Protein AF-A0A538NA05-F1 (afdb_monomer)

Nearest PDB structures (foldseek):
  8qkd-assembly1_A  TM=4.155E-01  e=8.525E+00  synthetic construct
  5i6j-assembly1_A-2  TM=2.179E-01  e=3.063E+00  Homo sapiens

Mean predicted aligned error: 10.94 Å

Solvent-accessible surface area (backbone atoms only — not comparable to full-atom values): 16088 Å² total; per-residue (Å²): 146,85,81,82,75,79,87,74,76,78,76,68,82,72,80,63,73,92,73,40,68,65,58,52,50,52,52,49,52,47,52,49,54,36,49,56,28,58,69,45,76,72,51,63,66,53,38,44,47,52,24,33,55,51,27,32,55,25,17,50,50,23,18,56,34,19,55,50,38,42,70,70,49,63,91,88,46,71,44,40,59,46,29,48,37,47,18,50,22,26,44,35,37,23,50,21,32,51,51,51,48,61,71,57,66,69,72,90,74,61,70,68,53,76,78,48,40,72,67,27,49,50,27,42,50,52,20,52,50,43,45,50,52,48,56,75,68,46,86,63,79,63,90,44,71,65,60,49,50,52,52,50,49,54,48,47,52,51,54,46,54,46,58,69,75,54,73,66,91,80,57,51,60,19,49,50,24,45,48,53,36,53,48,54,50,55,44,64,76,64,33,61,57,39,78,58,46,70,70,22,46,59,34,36,45,41,23,28,53,31,38,30,51,44,54,62,55,23,68,56,32,47,75,73,69,38,34,27,55,44,30,24,41,52,31,48,15,38,40,21,41,21,50,14,32,51,51,35,37,50,46,45,71,76,36,71,59,73,47,62,53,74,80,68,78,80,74,76,72,73,77,73,71,73,89,74,76,77,79,72,88,76,84,81,80,83,90,75,90,77,136

Sequence (291 aa):
MLESVTCRARVGARYRLPADPVLLAHAGVVVLAVGVLLHGVGTPLTLGRLSWSASVIFDTTAMLTARRIVRLLPAGDPARRFWRAYGFAALAVGIGYLVQLIVTAHGPVPPALMLGGPVTAALLGVAALTVVIVMCTYPLQISSRRGRACFWLDMATVMVGAALGAELLVVLTGPVMMLVAVFAVAKLLIAGQPPFTVAAGLLGAGAPATGGLIAGPGPGLLAQGHANWFFAISAFGDACLMLAAVVQRRQVGADPGTLRRTPAPAVQHAALPCAGRELHPADRRAVRPRP

pLDDT: mean 77.74, std 18.39, range [36.22, 98.38]

Structure (mmCIF, N/CA/C/O backbone):
data_AF-A0A538NA05-F1
#
_entry.id   AF-A0A538NA05-F1
#
loop_
_atom_site.group_PDB
_atom_site.id
_atom_site.type_symbol
_atom_site.label_atom_id
_atom_site.label_alt_id
_atom_site.label_comp_id
_atom_site.label_asym_id
_atom_site.label_entity_id
_atom_site.label_seq_id
_atom_site.pdbx_PDB_ins_code
_atom_site.Cartn_x
_atom_site.Cartn_y
_atom_site.Cartn_z
_atom_site.occupancy
_atom_site.B_iso_or_equiv
_atom_site.auth_seq_id
_atom_site.auth_comp_id
_atom_site.auth_asym_id
_atom_site.auth_atom_id
_atom_site.pdbx_PDB_model_num
ATOM 1 N N . MET A 1 1 ? -41.250 -11.218 37.094 1.00 43.78 1 MET A N 1
ATOM 2 C CA . MET A 1 1 ? -39.947 -11.918 36.992 1.00 43.78 1 MET A CA 1
ATOM 3 C C . MET A 1 1 ? -39.846 -12.649 35.642 1.00 43.78 1 MET A C 1
ATOM 5 O O . MET A 1 1 ? -39.649 -13.853 35.626 1.00 43.78 1 MET A O 1
ATOM 9 N N . LEU A 1 2 ? -40.035 -11.948 34.508 1.00 40.94 2 LEU A N 1
ATOM 10 C CA . LEU A 1 2 ? -40.181 -12.573 33.174 1.00 40.94 2 LEU A CA 1
ATOM 11 C C . LEU A 1 2 ? -39.761 -11.649 31.999 1.00 40.94 2 LEU A C 1
ATOM 13 O O . LEU A 1 2 ? -40.300 -11.753 30.907 1.00 40.94 2 LEU A O 1
ATOM 17 N N . GLU A 1 3 ? -38.781 -10.755 32.192 1.00 40.69 3 GLU A N 1
ATOM 18 C CA . GLU A 1 3 ? -38.309 -9.827 31.133 1.00 40.69 3 GLU A CA 1
ATOM 19 C C . GLU A 1 3 ? -36.860 -10.063 30.656 1.00 40.69 3 GLU A C 1
ATOM 21 O O . GLU A 1 3 ? -36.322 -9.283 29.876 1.00 40.69 3 GLU A O 1
ATOM 26 N N . SER A 1 4 ? -36.187 -11.144 31.067 1.00 48.56 4 SER A N 1
ATOM 27 C CA . SER A 1 4 ? -34.744 -11.307 30.800 1.00 48.56 4 SER A CA 1
ATOM 28 C C . SER A 1 4 ? -34.368 -12.149 29.570 1.00 48.56 4 SER A C 1
ATOM 30 O O . SER A 1 4 ? -33.179 -12.377 29.340 1.00 48.56 4 SER A O 1
ATOM 32 N N . VAL A 1 5 ? -35.321 -12.607 28.748 1.00 46.16 5 VAL A N 1
ATOM 33 C CA . VAL A 1 5 ? -35.031 -13.623 27.706 1.00 46.16 5 VAL A CA 1
ATOM 34 C C . VAL A 1 5 ? -34.914 -13.059 26.278 1.00 46.16 5 VAL A C 1
ATOM 36 O O . VAL A 1 5 ? -34.342 -13.708 25.406 1.00 46.16 5 VAL A O 1
ATOM 39 N N . THR A 1 6 ? -35.318 -11.816 26.007 1.00 46.41 6 THR A N 1
ATOM 40 C CA . THR A 1 6 ? -35.242 -11.238 24.645 1.00 46.41 6 THR A CA 1
ATOM 41 C C . THR A 1 6 ? -33.879 -10.629 24.278 1.00 46.41 6 THR A C 1
ATOM 43 O O . THR A 1 6 ? -33.632 -10.328 23.111 1.00 46.41 6 THR A O 1
ATOM 46 N N . CYS A 1 7 ? -32.925 -10.532 25.211 1.00 43.41 7 CYS A N 1
ATOM 47 C CA . CYS A 1 7 ? -31.601 -9.932 24.969 1.00 43.41 7 CYS A CA 1
ATOM 48 C C . CYS A 1 7 ? -30.528 -10.933 24.478 1.00 43.41 7 CYS A C 1
ATOM 50 O O . CYS A 1 7 ? -29.334 -10.750 24.708 1.00 43.41 7 CYS A O 1
ATOM 52 N N . ARG A 1 8 ? -30.924 -12.033 23.820 1.00 41.53 8 ARG A N 1
ATOM 53 C CA . ARG A 1 8 ? -29.972 -13.039 23.298 1.00 41.53 8 ARG A CA 1
ATOM 54 C C . ARG A 1 8 ? -30.204 -13.432 21.834 1.00 41.53 8 ARG A C 1
ATOM 56 O O . ARG A 1 8 ? -29.705 -14.457 21.388 1.00 41.53 8 ARG A O 1
ATOM 63 N N . ALA A 1 9 ? -30.909 -12.591 21.073 1.00 36.22 9 ALA A N 1
ATOM 64 C CA . ALA A 1 9 ? -31.202 -12.811 19.652 1.00 36.22 9 ALA A CA 1
ATOM 65 C C . ALA A 1 9 ? -30.603 -11.746 18.707 1.00 36.22 9 ALA A C 1
ATOM 67 O O . ALA A 1 9 ? -31.072 -11.575 17.589 1.00 36.22 9 ALA A O 1
ATOM 68 N N . ARG A 1 10 ? -29.524 -11.052 19.099 1.00 43.69 10 ARG A N 1
ATOM 69 C CA . ARG A 1 10 ? -28.594 -10.455 18.119 1.00 43.69 10 ARG A CA 1
ATOM 70 C C . ARG A 1 10 ? -27.428 -11.409 17.911 1.00 43.69 10 ARG A C 1
ATOM 72 O O . ARG A 1 10 ? -26.290 -11.123 18.272 1.00 43.69 10 ARG A O 1
ATOM 79 N N . VAL A 1 11 ? -27.731 -12.570 17.335 1.00 43.84 11 VAL A N 1
ATOM 80 C CA . VAL A 1 11 ? -26.719 -13.369 16.643 1.00 43.84 11 VAL A CA 1
ATOM 81 C C . VAL A 1 11 ? -26.292 -12.510 15.463 1.00 43.84 11 VAL A C 1
ATOM 83 O O . VAL A 1 11 ? -26.972 -12.444 14.442 1.00 43.84 11 VAL A O 1
ATOM 86 N N . GLY A 1 12 ? -25.230 -11.735 15.689 1.00 44.06 12 GLY A N 1
ATOM 87 C CA . GLY A 1 12 ? -24.682 -10.805 14.723 1.00 44.06 12 GLY A CA 1
ATOM 88 C C . GLY A 1 12 ? -24.483 -11.533 13.409 1.00 44.06 12 GLY A C 1
ATOM 89 O O . GLY A 1 12 ? -23.778 -12.545 13.360 1.00 44.06 12 GLY A O 1
ATOM 90 N N . ALA A 1 13 ? -25.131 -11.031 12.361 1.00 43.75 13 ALA A N 1
ATOM 91 C CA . ALA A 1 13 ? -24.826 -11.407 10.999 1.00 43.75 13 ALA A CA 1
ATOM 92 C C . ALA A 1 13 ? -23.331 -11.139 10.801 1.00 43.75 13 ALA A C 1
ATOM 94 O O . ALA A 1 13 ? -22.905 -10.006 10.584 1.00 43.75 13 ALA A O 1
ATOM 95 N N . ARG A 1 1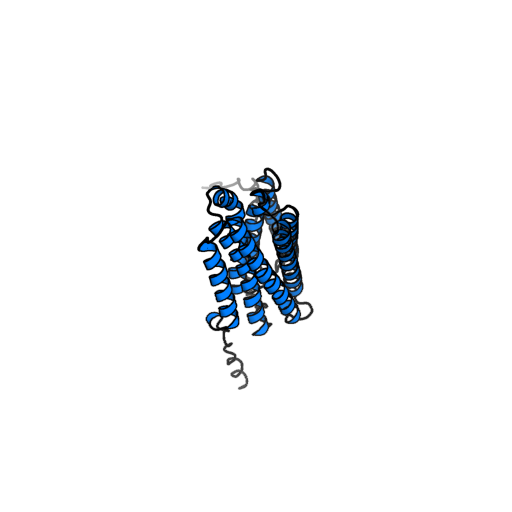4 ? -22.511 -12.179 10.991 1.00 56.19 14 ARG A N 1
ATOM 96 C CA . ARG A 1 14 ? -21.074 -12.128 10.753 1.00 56.19 14 ARG A CA 1
ATOM 97 C C . ARG A 1 14 ? -20.931 -11.789 9.282 1.00 56.19 14 ARG A C 1
ATOM 99 O O . ARG A 1 14 ? -21.194 -12.637 8.432 1.00 56.19 14 ARG A O 1
ATOM 106 N N . TYR A 1 15 ? -20.587 -10.540 8.995 1.00 57.59 15 TYR A N 1
ATOM 107 C CA . TYR A 1 15 ? -20.314 -10.079 7.646 1.00 57.59 15 TYR A CA 1
ATOM 108 C C . TYR A 1 15 ? -19.318 -11.050 6.996 1.00 57.59 15 TYR A C 1
ATOM 110 O O . TYR A 1 15 ? -18.183 -11.206 7.457 1.00 57.59 15 TYR A O 1
ATOM 118 N N . ARG A 1 16 ? -19.778 -11.777 5.972 1.00 64.50 16 ARG A N 1
ATOM 119 C CA . ARG A 1 16 ? -18.963 -12.752 5.249 1.00 64.50 16 ARG A CA 1
ATOM 120 C C . ARG A 1 16 ? -18.148 -11.999 4.204 1.00 64.50 16 ARG A C 1
ATOM 122 O O . ARG A 1 16 ? -18.598 -11.817 3.080 1.00 64.50 16 ARG A O 1
ATOM 129 N N . LEU A 1 17 ? -16.936 -11.596 4.590 1.00 65.56 17 LEU A N 1
ATOM 130 C CA . LEU A 1 17 ? -15.929 -10.991 3.704 1.00 65.56 17 LEU A CA 1
ATOM 131 C C . LEU A 1 17 ? -15.810 -11.653 2.310 1.00 65.56 17 LEU A C 1
ATOM 133 O O . LEU A 1 17 ? -15.711 -10.907 1.341 1.00 65.56 17 LEU A O 1
ATOM 137 N N . PRO A 1 18 ? -15.866 -12.996 2.156 1.00 64.31 18 PRO A N 1
ATOM 138 C CA . PRO A 1 18 ? -15.641 -13.641 0.857 1.00 64.31 18 PRO A CA 1
ATOM 139 C C . PRO A 1 18 ? -16.718 -13.379 -0.208 1.00 64.31 18 PRO A C 1
ATOM 141 O O . PRO A 1 18 ? -16.483 -13.672 -1.373 1.00 64.31 18 PRO A O 1
ATOM 144 N N . ALA A 1 19 ? -17.892 -12.861 0.170 1.00 75.75 19 ALA A N 1
ATOM 145 C CA . ALA A 1 19 ? -19.027 -12.685 -0.740 1.00 75.75 19 ALA A CA 1
ATOM 146 C C . ALA A 1 19 ? -19.285 -11.219 -1.142 1.00 75.75 19 ALA A C 1
ATOM 148 O O . ALA A 1 19 ? -20.286 -10.942 -1.799 1.00 75.75 19 ALA A O 1
ATOM 149 N N . ASP A 1 20 ? -18.430 -10.263 -0.749 1.00 85.81 20 ASP A N 1
ATOM 150 C CA . ASP A 1 20 ? -18.613 -8.862 -1.152 1.00 85.81 20 ASP A CA 1
ATOM 151 C C . ASP A 1 20 ? -18.135 -8.655 -2.605 1.00 85.81 20 ASP A C 1
ATOM 153 O O . ASP A 1 20 ? -16.932 -8.756 -2.870 1.00 85.81 20 ASP A O 1
ATOM 157 N N . PRO A 1 21 ? -19.035 -8.318 -3.551 1.00 88.00 21 PRO A N 1
ATOM 158 C CA . PRO A 1 21 ? -18.687 -8.193 -4.966 1.00 88.00 21 PRO A CA 1
ATOM 159 C C . PRO A 1 21 ? -17.671 -7.079 -5.230 1.00 88.00 21 PRO A C 1
ATOM 161 O O . PRO A 1 21 ? -16.890 -7.164 -6.173 1.00 88.00 21 PRO A O 1
ATOM 164 N N . VAL A 1 22 ? -17.626 -6.041 -4.391 1.00 89.31 22 VAL A N 1
ATOM 165 C CA . VAL A 1 22 ? -16.644 -4.964 -4.539 1.00 89.31 22 VAL A CA 1
ATOM 166 C C . VAL A 1 22 ? -15.274 -5.418 -4.067 1.00 89.31 22 VAL A C 1
ATOM 168 O O . VAL A 1 22 ? -14.285 -5.067 -4.704 1.00 89.31 22 VAL A O 1
ATOM 171 N N . LEU A 1 23 ? -15.191 -6.197 -2.985 1.00 90.25 23 LEU A N 1
ATOM 172 C CA . LEU A 1 23 ? -13.911 -6.761 -2.556 1.00 90.25 23 LEU A CA 1
ATOM 173 C C . LEU A 1 23 ? -13.372 -7.736 -3.608 1.00 90.25 23 LEU A C 1
ATOM 175 O O . LEU A 1 23 ? -12.195 -7.656 -3.946 1.00 90.25 23 LEU A O 1
ATOM 179 N N . LEU A 1 24 ? -14.241 -8.583 -4.171 1.00 92.44 24 LEU A N 1
ATOM 180 C CA . LEU A 1 24 ? -13.890 -9.479 -5.275 1.00 92.44 24 LEU A CA 1
ATOM 181 C C . LEU A 1 24 ? -13.432 -8.707 -6.516 1.00 92.44 24 LEU A C 1
ATOM 183 O O . LEU A 1 24 ? -12.434 -9.084 -7.118 1.00 92.44 24 LEU A O 1
ATOM 187 N N . ALA A 1 25 ? -14.092 -7.597 -6.862 1.00 94.19 25 ALA A N 1
ATOM 188 C CA . ALA A 1 25 ? -13.664 -6.747 -7.971 1.00 94.19 25 ALA A CA 1
ATOM 189 C C . ALA A 1 25 ? -12.264 -6.153 -7.737 1.00 94.19 25 ALA A C 1
ATOM 191 O O . ALA A 1 25 ? -11.419 -6.219 -8.625 1.00 94.19 25 ALA A O 1
ATOM 192 N N . HIS A 1 26 ? -11.979 -5.628 -6.538 1.00 94.12 26 HIS A N 1
ATOM 193 C CA . HIS A 1 26 ? -10.643 -5.107 -6.221 1.00 94.12 26 HIS A CA 1
ATOM 194 C C . HIS A 1 26 ? -9.597 -6.224 -6.217 1.00 94.12 26 HIS A C 1
ATOM 196 O O . HIS A 1 26 ? -8.530 -6.050 -6.792 1.00 94.12 26 HIS A O 1
ATOM 202 N N . ALA A 1 27 ? -9.905 -7.381 -5.625 1.00 94.06 27 ALA A N 1
ATOM 203 C CA . ALA A 1 27 ? -9.021 -8.543 -5.653 1.00 94.06 27 ALA A CA 1
ATOM 204 C C . ALA A 1 27 ? -8.743 -9.005 -7.093 1.00 94.06 27 ALA A C 1
ATOM 206 O O . ALA A 1 27 ? -7.596 -9.269 -7.431 1.00 94.06 27 ALA A O 1
ATOM 207 N N . GLY A 1 28 ? -9.760 -9.024 -7.959 1.00 95.50 28 GLY A N 1
ATOM 208 C CA . GLY A 1 28 ? -9.619 -9.337 -9.380 1.00 95.50 28 GLY A CA 1
ATOM 209 C C . GLY A 1 28 ? -8.713 -8.349 -10.117 1.00 95.50 28 GLY A C 1
ATOM 210 O O . GLY A 1 28 ? -7.826 -8.775 -10.849 1.00 95.50 28 GLY A O 1
ATOM 211 N N . VAL A 1 29 ? -8.866 -7.042 -9.872 1.00 95.75 29 VAL A N 1
ATOM 212 C CA . VAL A 1 29 ? -7.972 -6.008 -10.429 1.00 95.75 29 VAL A CA 1
ATOM 213 C C . VAL A 1 29 ? -6.533 -6.201 -9.948 1.00 95.75 29 VAL A C 1
ATOM 215 O O . VAL A 1 29 ? -5.607 -6.077 -10.743 1.00 95.75 29 VAL A O 1
ATOM 218 N N . VAL A 1 30 ? -6.332 -6.540 -8.672 1.00 96.12 30 VAL A N 1
ATOM 219 C CA . VAL A 1 30 ? -4.998 -6.804 -8.114 1.00 96.12 30 VAL A CA 1
ATOM 220 C C . VAL A 1 30 ? -4.372 -8.040 -8.756 1.00 96.12 30 VAL A C 1
ATOM 222 O O . VAL A 1 30 ? -3.233 -7.970 -9.208 1.00 96.12 30 VAL A O 1
ATOM 225 N N . VAL A 1 31 ? -5.115 -9.147 -8.851 1.00 96.88 31 VAL A N 1
ATOM 226 C CA . VAL A 1 31 ? -4.652 -10.379 -9.509 1.00 96.88 31 VAL A CA 1
ATOM 227 C C . VAL A 1 31 ? -4.299 -10.112 -10.969 1.00 96.88 31 VAL A C 1
ATOM 229 O O . VAL A 1 31 ? -3.254 -10.563 -11.428 1.00 96.88 31 VAL A O 1
ATOM 232 N N . LEU A 1 32 ? -5.122 -9.341 -11.683 1.00 96.50 32 LEU A N 1
ATOM 233 C CA . LEU A 1 32 ? -4.852 -8.967 -13.066 1.00 96.50 32 LEU A CA 1
ATOM 234 C C . LEU A 1 32 ? -3.583 -8.113 -13.182 1.00 96.50 32 LEU A C 1
ATOM 236 O O . LEU A 1 32 ? -2.707 -8.440 -13.977 1.00 96.50 32 LEU A O 1
ATOM 240 N N . ALA A 1 33 ? -3.455 -7.052 -12.381 1.00 95.44 33 ALA A N 1
ATOM 241 C CA . ALA A 1 33 ? -2.298 -6.160 -12.417 1.00 95.44 33 ALA A CA 1
ATOM 242 C C . ALA A 1 33 ? -0.993 -6.904 -12.088 1.00 95.44 33 ALA A C 1
ATOM 244 O O . ALA A 1 33 ? -0.015 -6.799 -12.826 1.00 95.44 33 ALA A O 1
ATOM 245 N N . VAL A 1 34 ? -0.994 -7.708 -11.020 1.00 96.06 34 VAL A N 1
ATOM 246 C CA . VAL A 1 34 ? 0.161 -8.525 -10.623 1.00 96.06 34 VAL A CA 1
ATOM 247 C C . VAL A 1 34 ? 0.459 -9.595 -11.673 1.00 96.06 34 VAL A C 1
ATOM 249 O O . VAL A 1 34 ? 1.617 -9.784 -12.025 1.00 96.06 34 VAL A O 1
ATOM 252 N N . GLY A 1 35 ? -0.561 -10.258 -12.223 1.00 95.38 35 GLY A N 1
ATOM 253 C CA . GLY A 1 35 ? -0.397 -11.269 -13.269 1.00 95.38 35 GLY A CA 1
ATOM 254 C C . GLY A 1 35 ? 0.228 -10.704 -14.546 1.00 95.38 35 GLY A C 1
ATOM 255 O O . GLY A 1 35 ? 1.166 -11.294 -15.078 1.00 95.38 35 GLY A O 1
ATOM 256 N N . VAL A 1 36 ? -0.229 -9.530 -14.995 1.00 95.75 36 VAL A N 1
ATOM 257 C CA . VAL A 1 36 ? 0.356 -8.813 -16.143 1.00 95.75 36 VAL A CA 1
ATOM 258 C C . VAL A 1 36 ? 1.821 -8.463 -15.882 1.00 95.75 36 VAL A C 1
ATOM 260 O O . VAL A 1 36 ? 2.663 -8.680 -16.753 1.00 95.75 36 VAL A O 1
ATOM 263 N N . LEU A 1 37 ? 2.147 -7.967 -14.683 1.00 95.94 37 LEU A N 1
ATOM 264 C CA . LEU A 1 37 ? 3.527 -7.642 -14.315 1.00 95.94 37 LEU A CA 1
ATOM 265 C C . LEU A 1 37 ? 4.411 -8.890 -14.266 1.00 95.94 37 LEU A C 1
ATOM 267 O O . LEU A 1 37 ? 5.491 -8.877 -14.849 1.00 95.94 37 LEU A O 1
ATOM 271 N N . LEU A 1 38 ? 3.950 -9.975 -13.636 1.00 95.94 38 LEU A N 1
ATOM 272 C CA . LEU A 1 38 ? 4.695 -11.233 -13.523 1.00 95.94 38 LEU A CA 1
ATOM 273 C C . LEU A 1 38 ? 4.936 -11.901 -14.876 1.00 95.94 38 LEU A C 1
ATOM 275 O O . LEU A 1 38 ? 6.009 -12.473 -15.072 1.00 95.94 38 LEU A O 1
ATOM 279 N N . HIS A 1 39 ? 3.987 -11.785 -15.811 1.00 95.25 39 HIS A N 1
ATOM 280 C CA . HIS A 1 39 ? 4.153 -12.280 -17.177 1.00 95.25 39 HIS A CA 1
ATOM 281 C C . HIS A 1 39 ? 5.349 -11.626 -17.890 1.00 95.25 39 HIS A C 1
ATOM 283 O O . HIS A 1 39 ? 5.954 -12.246 -18.759 1.00 95.25 39 HIS A O 1
ATOM 289 N N . GLY A 1 40 ? 5.735 -10.410 -17.483 1.00 89.19 40 GLY A N 1
ATOM 290 C CA . GLY A 1 40 ? 7.013 -9.810 -17.865 1.00 89.19 40 GLY A CA 1
ATOM 291 C C . GLY A 1 40 ? 7.085 -9.336 -19.315 1.00 89.19 40 GLY A C 1
ATOM 292 O O . GLY A 1 40 ? 8.176 -9.214 -19.862 1.00 89.19 40 GLY A O 1
ATOM 293 N N . VAL A 1 41 ? 5.943 -9.067 -19.953 1.00 88.31 41 VAL A N 1
ATOM 294 C CA . VAL A 1 41 ? 5.917 -8.597 -21.344 1.00 88.31 41 VAL A CA 1
ATOM 295 C C . VAL A 1 41 ? 6.373 -7.142 -21.419 1.00 88.31 41 VAL A C 1
ATOM 297 O O . VAL A 1 41 ? 5.749 -6.245 -20.851 1.00 88.31 41 VAL A O 1
ATOM 300 N N . GLY A 1 42 ? 7.443 -6.907 -22.179 1.00 89.81 42 GLY A N 1
ATOM 301 C CA . GLY A 1 42 ? 7.981 -5.580 -22.467 1.00 89.81 42 GLY A CA 1
ATOM 302 C C . GLY A 1 42 ? 9.335 -5.315 -21.814 1.00 89.81 42 GLY A C 1
ATOM 303 O O . GLY A 1 42 ? 10.004 -6.209 -21.305 1.00 89.81 42 GLY A O 1
ATOM 304 N N . THR A 1 43 ? 9.766 -4.055 -21.866 1.00 93.06 43 THR A N 1
ATOM 305 C CA . THR A 1 43 ? 11.034 -3.637 -21.252 1.00 93.06 43 THR A CA 1
ATOM 306 C C . THR A 1 43 ? 10.874 -3.457 -19.737 1.00 93.06 43 THR A C 1
ATOM 308 O O . THR A 1 43 ? 9.764 -3.176 -19.273 1.00 93.06 43 THR A O 1
ATOM 311 N N . PRO A 1 44 ? 11.964 -3.502 -18.948 1.00 92.88 44 PRO A N 1
ATOM 312 C CA . PRO A 1 44 ? 11.928 -3.141 -17.531 1.00 92.88 44 PRO A CA 1
ATOM 313 C C . PRO A 1 44 ? 11.249 -1.787 -17.266 1.00 92.88 44 PRO A C 1
ATOM 315 O O . PRO A 1 44 ? 10.498 -1.643 -16.305 1.00 92.88 44 PRO A O 1
ATOM 318 N N . LEU A 1 45 ? 11.461 -0.799 -18.142 1.00 93.75 45 LEU A N 1
ATOM 319 C CA . LEU A 1 45 ? 10.824 0.513 -18.031 1.00 93.75 45 LEU A CA 1
ATOM 320 C C . LEU A 1 45 ? 9.309 0.446 -18.273 1.00 93.75 45 LEU A C 1
ATOM 322 O O . LEU A 1 45 ? 8.544 1.110 -17.577 1.00 93.75 45 LEU A O 1
ATOM 326 N N . THR A 1 46 ? 8.866 -0.373 -19.231 1.00 94.62 46 THR A N 1
ATOM 327 C CA . THR A 1 46 ? 7.441 -0.642 -19.471 1.00 94.62 46 THR A CA 1
ATOM 328 C C . THR A 1 46 ? 6.785 -1.238 -18.226 1.00 94.62 46 THR A C 1
ATOM 330 O O . THR A 1 46 ? 5.742 -0.750 -17.798 1.00 94.62 46 THR A O 1
ATOM 333 N N . LEU A 1 47 ? 7.423 -2.238 -17.609 1.00 95.19 47 LEU A N 1
ATOM 334 C CA . LEU A 1 47 ? 6.940 -2.871 -16.378 1.00 95.19 47 LEU 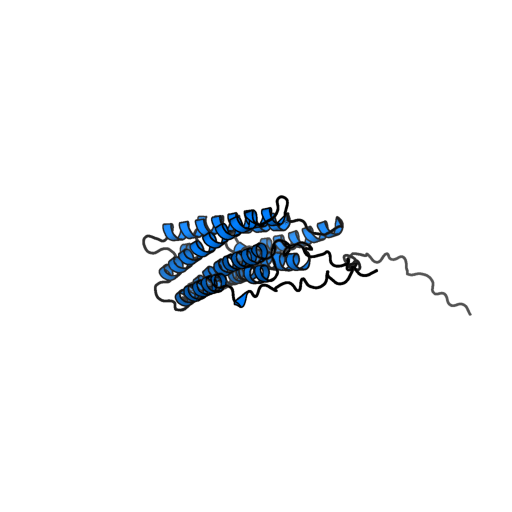A CA 1
ATOM 335 C C . LEU A 1 47 ? 6.886 -1.874 -15.213 1.00 95.19 47 LEU A C 1
ATOM 337 O O . LEU A 1 47 ? 5.889 -1.831 -14.495 1.00 95.19 47 LEU A O 1
ATOM 341 N N . GLY A 1 48 ? 7.901 -1.015 -15.082 1.00 94.88 48 GLY A N 1
ATOM 342 C CA . GLY A 1 48 ? 7.908 0.066 -14.097 1.00 94.88 48 GLY A CA 1
ATOM 343 C C . GLY A 1 48 ? 6.731 1.021 -14.267 1.00 94.88 48 GLY A C 1
ATOM 344 O O . GLY A 1 48 ? 5.981 1.251 -13.322 1.00 94.88 48 GLY A O 1
ATOM 345 N N . ARG A 1 49 ? 6.485 1.502 -15.491 1.00 95.56 49 ARG A N 1
ATOM 346 C CA . ARG A 1 49 ? 5.346 2.385 -15.789 1.00 95.56 49 ARG A CA 1
ATOM 347 C C . ARG A 1 49 ? 3.997 1.714 -15.518 1.00 95.56 49 ARG A C 1
ATOM 349 O O . ARG A 1 49 ? 3.103 2.363 -14.976 1.00 95.56 49 ARG A O 1
ATOM 356 N N . LEU A 1 50 ? 3.839 0.433 -15.856 1.00 96.25 50 LEU A N 1
ATOM 357 C CA . LEU A 1 50 ? 2.620 -0.322 -15.542 1.00 96.25 50 LEU A CA 1
ATOM 358 C C . LEU A 1 50 ? 2.413 -0.443 -14.028 1.00 96.25 50 LEU A C 1
ATOM 360 O O . LEU A 1 50 ? 1.317 -0.171 -13.540 1.00 96.25 50 LEU A O 1
ATOM 364 N N . SER A 1 51 ? 3.471 -0.777 -13.285 1.00 96.88 51 SER A N 1
ATOM 365 C CA . SER A 1 51 ? 3.433 -0.870 -11.825 1.00 96.88 51 SER A CA 1
ATOM 366 C C . SER A 1 51 ? 3.076 0.460 -11.184 1.00 96.88 51 SER A C 1
ATOM 368 O O . SER A 1 51 ? 2.132 0.508 -10.407 1.00 96.88 51 SER A O 1
ATOM 370 N N . TRP A 1 52 ? 3.767 1.548 -11.529 1.00 97.19 52 TRP A N 1
ATOM 371 C CA . TRP A 1 52 ? 3.474 2.865 -10.960 1.00 97.19 52 TRP A CA 1
ATOM 372 C C . TRP A 1 52 ? 2.064 3.337 -11.314 1.00 97.19 52 TRP A C 1
ATOM 374 O O . TRP A 1 52 ? 1.391 3.913 -10.468 1.00 97.19 52 TRP A O 1
ATOM 384 N N . SER A 1 53 ? 1.572 3.043 -12.521 1.00 97.75 53 SER A N 1
ATOM 385 C CA . SER A 1 53 ? 0.188 3.359 -12.899 1.00 97.75 53 SER A CA 1
ATOM 386 C C . SER A 1 53 ? -0.824 2.600 -12.036 1.00 97.75 53 SER A C 1
ATOM 388 O O . SER A 1 53 ? -1.788 3.194 -11.553 1.00 97.75 53 SER A O 1
ATOM 390 N N . ALA A 1 54 ? -0.592 1.305 -11.799 1.00 97.69 54 ALA A N 1
ATOM 391 C CA . ALA A 1 54 ? -1.423 0.504 -10.906 1.00 97.69 54 ALA A CA 1
ATOM 392 C C . ALA A 1 54 ? -1.371 1.039 -9.465 1.00 97.69 54 ALA A C 1
ATOM 394 O O . ALA A 1 54 ? -2.420 1.260 -8.858 1.00 97.69 54 ALA A O 1
ATOM 395 N N . SER A 1 55 ? -0.176 1.339 -8.953 1.00 97.56 55 SER A N 1
ATOM 396 C CA . SER A 1 55 ? 0.021 1.905 -7.618 1.00 97.56 55 SER A CA 1
ATOM 397 C C . SER A 1 55 ? -0.696 3.244 -7.437 1.00 97.56 55 SER A C 1
ATOM 399 O O . SER A 1 55 ? -1.428 3.403 -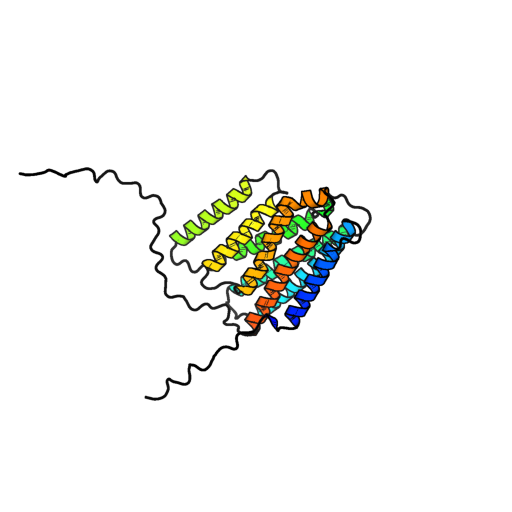6.468 1.00 97.56 55 SER A O 1
ATOM 401 N N . VAL A 1 56 ? -0.630 4.165 -8.409 1.00 98.31 56 VAL A N 1
ATOM 402 C CA . VAL A 1 56 ? -1.389 5.434 -8.370 1.00 98.31 56 VAL A CA 1
ATOM 403 C C . VAL A 1 56 ? -2.891 5.187 -8.196 1.00 98.31 56 VAL A C 1
ATOM 405 O O . VAL A 1 56 ? -3.553 5.885 -7.420 1.00 98.31 56 VAL A O 1
ATOM 408 N N . ILE A 1 57 ? -3.446 4.190 -8.892 1.00 98.00 57 ILE A N 1
ATOM 409 C CA . ILE A 1 57 ? -4.861 3.816 -8.764 1.00 98.00 57 ILE A CA 1
ATOM 410 C C . ILE A 1 57 ? -5.139 3.244 -7.367 1.00 98.00 57 ILE A C 1
ATOM 412 O O . ILE A 1 57 ? -6.134 3.625 -6.734 1.00 98.00 57 ILE A O 1
ATOM 416 N N . PHE A 1 58 ? -4.270 2.364 -6.865 1.00 98.31 58 PHE A N 1
ATOM 417 C CA . PHE A 1 58 ? -4.397 1.756 -5.540 1.00 98.31 58 PHE A CA 1
ATOM 418 C C . PHE A 1 58 ? -4.322 2.800 -4.423 1.00 98.31 58 PHE A C 1
ATOM 420 O O . PHE A 1 58 ? -5.221 2.855 -3.583 1.00 98.31 58 PHE A O 1
ATOM 427 N N . ASP A 1 59 ? -3.342 3.696 -4.467 1.00 97.94 59 ASP A N 1
ATOM 428 C CA . ASP A 1 59 ? -3.140 4.777 -3.502 1.00 97.94 59 ASP A CA 1
ATOM 429 C C . ASP A 1 59 ? -4.274 5.800 -3.524 1.00 97.94 59 ASP A C 1
ATOM 431 O O . ASP A 1 59 ? -4.784 6.214 -2.478 1.00 97.94 59 ASP A O 1
ATOM 435 N N . THR A 1 60 ? -4.755 6.165 -4.715 1.00 98.25 60 THR A N 1
ATOM 436 C CA . THR A 1 60 ? -5.927 7.039 -4.851 1.00 98.25 60 THR A CA 1
ATOM 437 C C . THR A 1 60 ? -7.157 6.379 -4.228 1.00 98.25 60 THR A C 1
ATOM 439 O O . THR A 1 60 ? -7.905 7.010 -3.472 1.00 98.25 60 THR A O 1
ATOM 442 N N . THR A 1 61 ? -7.352 5.084 -4.480 1.00 98.19 61 THR A N 1
ATOM 443 C CA . THR A 1 61 ? -8.454 4.305 -3.904 1.00 98.19 61 THR A CA 1
ATOM 444 C C . THR A 1 61 ? -8.324 4.189 -2.384 1.00 98.19 61 THR A C 1
ATOM 446 O O . THR A 1 61 ? -9.318 4.369 -1.669 1.00 98.19 61 THR A O 1
ATOM 449 N N . ALA A 1 62 ? -7.113 3.967 -1.870 1.00 97.81 62 ALA A N 1
ATOM 450 C CA . ALA A 1 62 ? -6.799 3.926 -0.447 1.00 97.81 62 ALA A CA 1
ATOM 451 C C . ALA A 1 62 ? -7.096 5.278 0.225 1.00 97.81 62 ALA A C 1
ATOM 453 O O . ALA A 1 62 ? -7.819 5.321 1.224 1.00 97.81 62 ALA A O 1
ATOM 454 N N . MET A 1 63 ? -6.656 6.394 -0.369 1.00 98.38 63 MET A N 1
ATOM 455 C CA . MET A 1 63 ? -6.939 7.754 0.100 1.00 98.38 63 MET A CA 1
ATOM 456 C C . MET A 1 63 ? -8.447 8.031 0.157 1.00 98.38 63 MET A C 1
ATOM 458 O O . MET A 1 63 ? -8.969 8.488 1.181 1.00 98.38 63 MET A O 1
ATOM 462 N N . LEU A 1 64 ? -9.172 7.774 -0.935 1.00 98.38 64 LEU A N 1
ATOM 463 C CA . LEU A 1 64 ? -10.617 8.012 -1.004 1.00 98.38 64 LEU A CA 1
ATOM 464 C C . LEU A 1 64 ? -11.371 7.152 0.013 1.00 98.38 64 LEU A C 1
ATOM 466 O O . LEU A 1 64 ? -12.310 7.620 0.665 1.00 98.38 64 LEU A O 1
ATOM 470 N N . THR A 1 65 ? -10.941 5.907 0.186 1.00 97.88 65 THR A N 1
ATOM 471 C CA . THR A 1 65 ? -11.520 4.978 1.153 1.00 97.88 65 THR A CA 1
ATOM 472 C C . THR A 1 65 ? -11.253 5.420 2.587 1.00 97.88 65 THR A C 1
ATOM 474 O O . THR A 1 65 ? -12.189 5.468 3.386 1.00 97.88 65 THR A O 1
ATOM 477 N N . ALA A 1 66 ? -10.035 5.857 2.897 1.00 97.44 66 ALA A N 1
ATOM 478 C CA . ALA A 1 66 ? -9.675 6.412 4.195 1.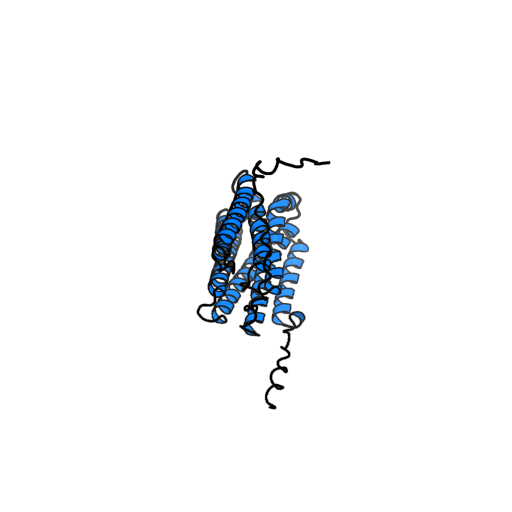00 97.44 66 ALA A CA 1
ATOM 479 C C . ALA A 1 66 ? -10.508 7.658 4.539 1.00 97.44 66 ALA A C 1
ATOM 481 O O . ALA A 1 66 ? -11.065 7.755 5.634 1.00 97.44 66 ALA A O 1
ATOM 482 N N . ARG A 1 67 ? -10.709 8.571 3.576 1.00 97.62 67 ARG A N 1
ATOM 483 C CA . ARG A 1 67 ? -11.608 9.731 3.740 1.00 97.62 67 ARG A CA 1
ATOM 484 C C . ARG A 1 67 ? -13.042 9.308 4.055 1.00 97.62 67 ARG A C 1
ATOM 486 O O . ARG A 1 67 ? -13.693 9.939 4.886 1.00 97.62 67 ARG A O 1
ATOM 493 N N . ARG A 1 68 ? -13.539 8.243 3.419 1.00 97.12 68 ARG A N 1
ATOM 494 C CA . ARG A 1 68 ? -14.869 7.684 3.708 1.00 97.12 68 ARG A CA 1
ATOM 495 C C . ARG A 1 68 ? -14.930 7.073 5.111 1.00 97.12 68 ARG A C 1
ATOM 497 O O . ARG A 1 68 ? -15.891 7.348 5.817 1.00 97.12 68 ARG A O 1
ATOM 504 N N . ILE A 1 69 ? -13.902 6.348 5.558 1.00 96.06 69 ILE A N 1
ATOM 505 C CA . ILE A 1 69 ? -13.827 5.814 6.933 1.00 96.06 69 ILE A CA 1
ATOM 506 C C . ILE A 1 69 ? -13.888 6.948 7.965 1.00 96.06 69 ILE A C 1
ATOM 508 O O . ILE A 1 69 ? -14.681 6.889 8.899 1.00 96.06 69 ILE A O 1
ATOM 512 N N . VAL A 1 70 ? -13.135 8.034 7.763 1.00 96.44 70 VAL A N 1
ATOM 513 C CA . VAL A 1 70 ? -13.143 9.209 8.662 1.00 96.44 70 VAL A CA 1
ATOM 514 C C . VAL A 1 70 ? -14.531 9.847 8.802 1.00 96.44 70 VAL A C 1
ATOM 516 O O . VAL A 1 70 ? -14.811 10.455 9.842 1.00 96.44 70 VAL A O 1
ATOM 519 N N . ARG A 1 71 ? -15.376 9.750 7.766 1.00 95.50 71 ARG A N 1
ATOM 520 C CA . ARG A 1 71 ? -16.767 10.234 7.776 1.00 95.50 71 ARG A CA 1
ATOM 521 C C . ARG A 1 71 ? -17.734 9.258 8.450 1.00 95.50 71 ARG A C 1
ATOM 523 O O . ARG A 1 71 ? -18.738 9.711 8.977 1.00 95.50 71 ARG A O 1
ATOM 530 N N . LEU A 1 72 ? -17.441 7.957 8.425 1.00 94.06 72 LEU A N 1
ATOM 531 C CA . LEU A 1 72 ? -18.257 6.925 9.074 1.00 94.06 72 LEU A CA 1
ATOM 532 C C . LEU A 1 72 ? -18.006 6.836 10.586 1.00 94.06 72 LEU A C 1
ATOM 534 O O . LEU A 1 72 ? -18.894 6.442 11.334 1.00 94.06 72 LEU A O 1
ATOM 538 N N . LEU A 1 73 ? -16.802 7.186 11.038 1.00 92.12 73 LEU A N 1
ATOM 539 C CA . LEU A 1 73 ? -16.439 7.130 12.453 1.00 92.12 73 LEU A CA 1
ATOM 540 C C . LEU A 1 73 ? -17.041 8.298 13.262 1.00 92.12 73 LEU A C 1
ATOM 542 O O . LEU A 1 73 ? -17.022 9.438 12.779 1.00 92.12 73 LEU A O 1
ATOM 546 N N . PRO A 1 74 ? -17.485 8.062 14.515 1.00 90.25 74 PRO A N 1
ATOM 547 C CA . PRO A 1 74 ? -18.014 9.105 15.392 1.00 90.25 74 PRO A CA 1
ATOM 548 C C . PRO A 1 74 ? -17.039 10.265 15.628 1.00 90.25 74 PRO A C 1
ATOM 550 O O . PRO A 1 74 ? -15.816 10.094 15.670 1.00 90.25 74 PRO A O 1
ATOM 553 N N . ALA A 1 75 ? -17.577 11.466 15.849 1.00 89.31 75 ALA A N 1
ATOM 554 C CA . ALA A 1 75 ? -16.770 12.593 16.304 1.00 89.31 75 ALA A CA 1
ATOM 555 C C . ALA A 1 75 ? -16.062 12.239 17.629 1.00 89.31 75 ALA A C 1
ATOM 557 O O . ALA A 1 75 ? -16.672 11.676 18.531 1.00 89.31 75 ALA A O 1
ATOM 558 N N . GLY A 1 76 ? -14.760 12.527 17.722 1.00 86.69 76 GLY A N 1
ATOM 559 C CA . GLY A 1 76 ? -13.929 12.172 18.880 1.00 86.69 76 GLY A CA 1
ATOM 560 C C . GLY A 1 76 ? -13.269 10.789 18.826 1.00 86.69 76 GLY A C 1
ATOM 561 O O . GLY A 1 76 ? -12.384 10.536 19.636 1.00 86.69 76 GLY A O 1
ATOM 562 N N . ASP A 1 77 ? -13.617 9.923 17.866 1.00 88.69 77 ASP A N 1
ATOM 563 C CA . ASP A 1 77 ? -12.969 8.612 17.744 1.00 88.69 77 ASP A CA 1
ATOM 564 C C . ASP A 1 77 ? -11.466 8.761 17.392 1.00 88.69 77 ASP A C 1
ATOM 566 O O . ASP A 1 77 ? -11.140 9.361 16.353 1.00 88.69 77 ASP A O 1
ATOM 570 N N . PRO A 1 78 ? -10.535 8.222 18.213 1.00 87.19 78 PRO A N 1
ATOM 571 C CA . PRO A 1 78 ? -9.096 8.277 17.950 1.00 87.19 78 PRO A CA 1
ATOM 572 C C . PRO A 1 78 ? -8.692 7.705 16.584 1.00 87.19 78 PRO A C 1
ATOM 574 O O . PRO A 1 78 ? -7.733 8.193 15.971 1.00 87.19 78 PRO A O 1
ATOM 577 N N . ALA A 1 79 ? -9.443 6.730 16.058 1.00 90.12 79 ALA A N 1
ATOM 578 C CA . ALA A 1 79 ? -9.189 6.125 14.755 1.00 90.12 79 ALA A CA 1
ATOM 579 C C . ALA A 1 79 ? -9.309 7.144 13.609 1.00 90.12 79 ALA A C 1
ATOM 581 O O . ALA A 1 79 ? -8.634 7.001 12.588 1.00 90.12 79 ALA A O 1
ATOM 582 N N . ARG A 1 80 ? -10.064 8.243 13.770 1.00 93.50 80 ARG A N 1
ATOM 583 C CA . ARG A 1 80 ? -10.149 9.301 12.742 1.00 93.50 80 ARG A CA 1
ATOM 584 C C . ARG A 1 80 ? -8.798 9.943 12.459 1.00 93.50 80 ARG A C 1
ATOM 586 O O . ARG A 1 80 ? -8.516 10.262 11.306 1.00 93.50 80 ARG A O 1
ATOM 593 N N . ARG A 1 81 ? -7.955 10.136 13.482 1.00 93.19 81 ARG A N 1
ATOM 594 C CA . ARG A 1 81 ? -6.608 10.697 13.287 1.00 93.19 81 ARG A CA 1
ATOM 595 C C . ARG A 1 81 ? -5.736 9.738 12.484 1.00 93.19 81 ARG A C 1
ATOM 597 O O . ARG A 1 81 ? -5.064 10.182 11.559 1.00 93.19 81 ARG A O 1
ATOM 604 N N . PHE A 1 82 ? -5.814 8.443 12.791 1.00 91.88 82 PHE A N 1
ATOM 605 C CA . PHE A 1 82 ? -5.134 7.405 12.020 1.00 91.88 82 PHE A CA 1
ATOM 606 C C . PHE A 1 82 ? -5.558 7.410 10.553 1.00 91.88 82 PHE A C 1
ATOM 608 O O . PHE A 1 82 ? -4.712 7.557 9.680 1.00 91.88 82 PHE A O 1
ATOM 615 N N . TRP A 1 83 ? -6.859 7.347 10.272 1.00 95.44 83 TRP A N 1
ATOM 616 C CA . TRP A 1 83 ? -7.347 7.272 8.894 1.00 95.44 83 TRP A CA 1
ATOM 617 C C . TRP A 1 83 ? -7.103 8.553 8.083 1.00 95.44 83 TRP A C 1
ATOM 619 O O . TRP A 1 83 ? -6.897 8.477 6.875 1.00 95.44 83 TRP A O 1
ATOM 629 N N . ARG A 1 84 ? -7.044 9.734 8.716 1.00 97.25 84 ARG A N 1
ATOM 630 C CA . ARG A 1 84 ? -6.590 10.963 8.036 1.00 97.25 84 ARG A CA 1
ATOM 631 C C . ARG A 1 84 ? -5.124 10.878 7.627 1.00 97.25 84 ARG A C 1
ATOM 633 O O . ARG A 1 84 ? -4.798 11.196 6.489 1.00 97.25 84 ARG A O 1
ATOM 640 N N . ALA A 1 85 ? -4.269 10.438 8.543 1.00 94.88 85 ALA A N 1
ATOM 641 C CA . ALA A 1 85 ? -2.838 10.298 8.308 1.00 94.88 85 ALA A CA 1
ATOM 642 C C . ALA A 1 85 ? -2.534 9.226 7.260 1.00 94.88 85 ALA A C 1
ATOM 644 O O . ALA A 1 85 ? -1.737 9.455 6.362 1.00 94.88 85 ALA A O 1
ATOM 645 N N . TYR A 1 86 ? -3.246 8.102 7.321 1.00 95.12 86 TYR A N 1
ATOM 646 C CA . TYR A 1 86 ? -3.198 7.051 6.315 1.00 95.12 86 TYR A CA 1
ATOM 647 C C . TYR A 1 86 ? -3.607 7.574 4.930 1.00 95.12 86 TYR A C 1
ATOM 649 O O . TYR A 1 86 ? -2.911 7.345 3.949 1.00 95.12 86 TYR A O 1
ATOM 657 N N . GLY A 1 87 ? -4.709 8.331 4.845 1.00 97.69 87 GLY A N 1
ATOM 658 C CA . GLY A 1 87 ? -5.133 8.940 3.584 1.00 97.69 87 GLY A CA 1
ATOM 659 C C . GLY A 1 87 ? -4.129 9.960 3.037 1.00 97.69 87 GLY A C 1
ATOM 660 O O . GLY A 1 87 ? -3.932 10.023 1.829 1.00 97.69 87 GLY A O 1
ATOM 661 N N . PHE A 1 88 ? -3.480 10.738 3.908 1.00 98.00 88 PHE A N 1
ATOM 662 C CA . PHE A 1 88 ? -2.390 11.638 3.520 1.00 98.00 88 PHE A CA 1
ATOM 663 C C . PHE A 1 88 ? -1.161 10.868 3.020 1.00 98.00 88 PHE A C 1
ATOM 665 O O . PHE A 1 88 ? -0.611 11.223 1.984 1.00 98.00 88 PHE A O 1
ATOM 672 N N . ALA A 1 89 ? -0.766 9.800 3.715 1.00 94.19 89 ALA A N 1
ATOM 673 C CA . ALA A 1 89 ? 0.353 8.952 3.322 1.00 94.19 89 ALA A CA 1
ATOM 674 C C . ALA A 1 89 ? 0.119 8.322 1.940 1.00 94.19 89 ALA A C 1
ATOM 676 O O . ALA A 1 89 ? 0.972 8.457 1.071 1.00 94.19 89 ALA A O 1
ATOM 677 N N . ALA A 1 90 ? -1.064 7.742 1.705 1.00 97.00 90 ALA A N 1
ATOM 678 C CA . ALA A 1 90 ? -1.441 7.205 0.396 1.00 97.00 90 ALA A CA 1
ATOM 679 C C . ALA A 1 90 ? -1.393 8.284 -0.701 1.00 97.00 90 ALA A C 1
ATOM 681 O O . ALA A 1 90 ? -0.854 8.059 -1.777 1.00 97.00 90 ALA A O 1
ATOM 682 N N . LEU A 1 91 ? -1.886 9.497 -0.422 1.00 98.25 91 LEU A N 1
ATOM 683 C CA . LEU A 1 91 ? -1.788 10.607 -1.374 1.0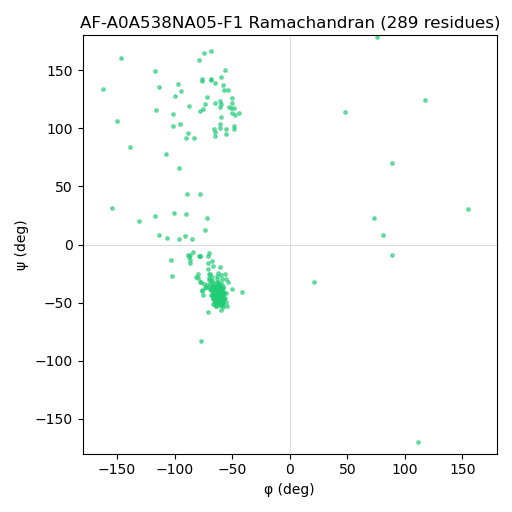0 98.25 91 LEU A CA 1
ATOM 684 C C . LEU A 1 91 ? -0.330 10.972 -1.697 1.00 98.25 91 LEU A C 1
ATOM 686 O O . LEU A 1 91 ? -0.007 11.182 -2.861 1.00 98.25 91 LEU A O 1
ATOM 690 N N . ALA A 1 92 ? 0.543 11.053 -0.690 1.00 96.56 92 ALA A N 1
ATOM 691 C CA . ALA A 1 92 ? 1.954 11.374 -0.891 1.00 96.56 92 ALA A CA 1
ATOM 692 C C . ALA A 1 92 ? 2.663 10.315 -1.752 1.00 96.56 92 ALA A C 1
ATOM 694 O O . ALA A 1 92 ? 3.366 10.676 -2.695 1.00 96.56 92 ALA A O 1
ATOM 695 N N . VAL A 1 93 ? 2.423 9.027 -1.481 1.00 95.38 93 VAL A N 1
ATOM 696 C CA . VAL A 1 93 ? 2.953 7.908 -2.282 1.00 95.38 93 VAL A CA 1
ATOM 697 C C . VAL A 1 93 ? 2.435 7.973 -3.721 1.00 95.38 93 VAL A C 1
ATOM 699 O O . VAL A 1 93 ? 3.235 7.980 -4.657 1.00 95.38 93 VAL A O 1
ATOM 702 N N . GLY A 1 94 ? 1.123 8.151 -3.908 1.00 97.25 94 GLY A N 1
ATOM 703 C CA . GLY A 1 94 ? 0.518 8.289 -5.233 1.00 97.25 94 GLY A CA 1
ATOM 704 C C . GLY A 1 94 ? 1.087 9.466 -6.035 1.00 97.25 94 GLY A C 1
ATOM 705 O O . GLY A 1 94 ? 1.359 9.325 -7.225 1.00 97.25 94 GLY A O 1
ATOM 706 N N . ILE A 1 95 ? 1.343 10.615 -5.395 1.00 97.94 95 ILE A N 1
ATOM 707 C CA . ILE A 1 95 ? 2.033 11.749 -6.038 1.00 97.94 95 ILE A CA 1
ATOM 708 C C . ILE A 1 95 ? 3.468 11.365 -6.422 1.00 97.94 95 ILE A C 1
ATOM 710 O O . ILE A 1 95 ? 3.906 11.705 -7.518 1.00 97.94 95 ILE A O 1
ATOM 714 N N . GLY A 1 96 ? 4.188 10.632 -5.569 1.00 95.38 96 GLY A N 1
ATOM 715 C CA . GLY A 1 96 ? 5.528 10.129 -5.880 1.00 95.38 96 GLY A CA 1
ATOM 716 C C . GLY A 1 96 ? 5.543 9.266 -7.142 1.00 95.38 96 GLY A C 1
ATOM 717 O O . GLY A 1 96 ? 6.338 9.508 -8.048 1.00 95.38 96 GLY A O 1
ATOM 718 N N . TYR A 1 97 ? 4.609 8.324 -7.261 1.00 96.81 97 TYR A N 1
ATOM 719 C CA . TYR A 1 97 ? 4.484 7.497 -8.462 1.00 96.81 97 TYR A CA 1
ATOM 720 C C . TYR A 1 97 ? 4.037 8.284 -9.701 1.00 96.81 97 TYR A C 1
ATOM 722 O O . TYR A 1 97 ? 4.534 8.020 -10.795 1.00 96.81 97 TYR A O 1
ATOM 730 N N . LEU A 1 98 ? 3.171 9.292 -9.554 1.00 97.50 98 LEU A N 1
ATOM 731 C CA . LEU A 1 98 ? 2.835 10.204 -10.655 1.00 97.50 98 LEU A CA 1
ATOM 732 C C . LEU A 1 98 ? 4.066 10.969 -11.154 1.00 97.50 98 LEU A C 1
ATOM 734 O O . LEU A 1 98 ? 4.292 11.046 -12.360 1.00 97.50 98 LEU A O 1
ATOM 738 N N . VAL A 1 99 ? 4.893 11.489 -10.243 1.00 95.56 99 VAL A N 1
ATOM 739 C CA . VAL A 1 99 ? 6.167 12.134 -10.600 1.00 95.56 99 VAL A CA 1
ATOM 740 C C . VAL A 1 99 ? 7.073 11.147 -11.331 1.00 95.56 99 VAL A C 1
ATOM 742 O O . VAL A 1 99 ? 7.648 11.496 -12.359 1.00 95.56 99 VAL A O 1
ATOM 745 N N . GLN A 1 100 ? 7.155 9.903 -10.860 1.00 94.25 100 GLN A N 1
ATOM 746 C CA . GLN A 1 100 ? 7.946 8.855 -11.497 1.00 94.25 100 GLN A CA 1
ATOM 747 C C . GLN A 1 100 ? 7.484 8.567 -12.934 1.00 94.25 100 GLN A C 1
ATOM 749 O O . GLN A 1 100 ? 8.310 8.454 -13.840 1.00 94.25 100 GLN A O 1
ATOM 754 N N . LEU A 1 101 ? 6.171 8.508 -13.168 1.00 95.81 101 LEU A N 1
ATOM 755 C CA . LEU A 1 101 ? 5.593 8.347 -14.504 1.00 95.81 101 LEU A CA 1
ATOM 756 C C . LEU A 1 101 ? 5.936 9.521 -15.425 1.00 95.81 101 LEU A C 1
ATOM 758 O O . LEU A 1 101 ? 6.311 9.297 -16.572 1.00 95.81 101 LEU A O 1
ATOM 762 N N . ILE A 1 102 ? 5.853 10.755 -14.919 1.00 95.19 102 ILE A N 1
ATOM 763 C CA . ILE A 1 102 ? 6.163 11.970 -15.687 1.00 95.19 102 ILE A CA 1
ATOM 764 C C . ILE A 1 102 ? 7.652 12.021 -16.044 1.00 95.19 102 ILE A C 1
ATOM 766 O O . ILE A 1 102 ? 8.004 12.173 -17.211 1.00 95.19 102 ILE A O 1
ATOM 770 N N . VAL A 1 103 ? 8.536 11.849 -15.056 1.00 92.75 103 VAL A N 1
ATOM 771 C CA . VAL A 1 103 ? 9.997 11.901 -15.249 1.00 92.75 103 VAL A CA 1
ATOM 772 C C . VAL A 1 103 ? 10.463 10.817 -16.212 1.00 92.75 103 VAL A C 1
ATOM 774 O O . VAL A 1 103 ? 11.370 11.036 -17.010 1.00 92.75 103 VAL A O 1
ATOM 777 N N . THR A 1 104 ? 9.831 9.646 -16.164 1.00 93.38 104 THR A N 1
ATOM 778 C CA . THR A 1 104 ? 10.188 8.530 -17.034 1.00 93.38 104 THR A CA 1
ATOM 779 C C . THR A 1 104 ? 9.406 8.505 -18.338 1.00 93.38 104 THR A C 1
ATOM 781 O O . THR A 1 104 ? 9.550 7.530 -19.064 1.00 93.38 104 THR A O 1
ATOM 784 N N . ALA A 1 105 ? 8.592 9.513 -18.675 1.00 92.00 105 ALA A N 1
ATOM 785 C CA . ALA A 1 105 ? 7.745 9.496 -19.871 1.00 92.00 105 ALA A CA 1
ATOM 786 C C . ALA A 1 105 ? 8.548 9.557 -21.183 1.00 92.00 105 ALA A C 1
ATOM 788 O O . ALA A 1 105 ? 8.147 8.953 -22.183 1.00 92.00 105 A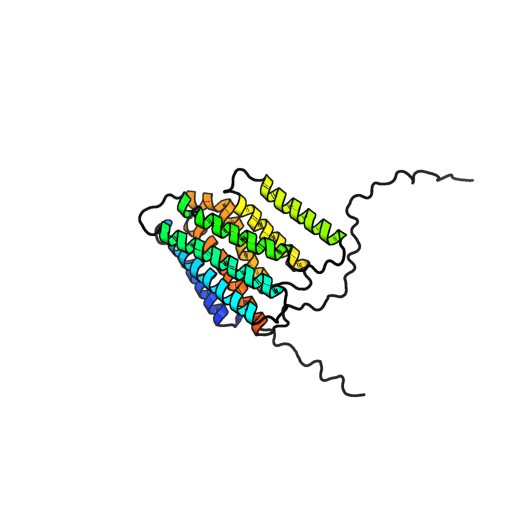LA A O 1
ATOM 789 N N . HIS A 1 106 ? 9.702 10.229 -21.174 1.00 85.88 106 HIS A N 1
ATOM 790 C CA . HIS A 1 106 ? 10.479 10.524 -22.377 1.00 85.88 106 HIS A CA 1
ATOM 791 C C . HIS A 1 106 ? 11.852 9.846 -22.355 1.00 85.88 106 HIS A C 1
ATOM 793 O O . HIS A 1 106 ? 12.709 10.182 -21.546 1.00 85.88 106 HIS A O 1
ATOM 799 N N . GLY A 1 107 ? 12.064 8.926 -23.299 1.00 77.88 107 GLY A N 1
ATOM 800 C CA . GLY A 1 107 ? 13.364 8.305 -23.547 1.00 77.88 107 GLY A CA 1
ATOM 801 C C . GLY A 1 107 ? 13.792 7.237 -22.529 1.00 77.88 107 GLY A C 1
ATOM 802 O O . GLY A 1 107 ? 13.061 6.918 -21.586 1.00 77.88 107 GLY A O 1
ATOM 803 N N . PRO A 1 108 ? 14.966 6.626 -22.759 1.00 83.38 108 PRO A N 1
ATOM 804 C CA . PRO A 1 108 ? 15.573 5.701 -21.814 1.00 83.38 108 PRO A CA 1
ATOM 805 C C . PRO A 1 108 ? 16.021 6.450 -20.554 1.00 83.38 108 PRO A C 1
ATOM 807 O O . PRO A 1 108 ? 16.538 7.563 -20.628 1.00 83.38 108 PRO A O 1
ATOM 810 N N . VAL A 1 109 ? 15.853 5.817 -19.395 1.00 88.38 109 VAL A N 1
ATOM 811 C CA . VAL A 1 109 ? 16.277 6.360 -18.099 1.00 88.38 109 VAL A CA 1
ATOM 812 C C . VAL A 1 109 ? 17.343 5.466 -17.469 1.00 88.38 109 VAL A C 1
ATOM 814 O O . VAL A 1 109 ? 17.321 4.251 -17.680 1.00 88.38 109 VAL A O 1
ATOM 817 N N . PRO A 1 110 ? 18.274 6.028 -16.681 1.00 87.44 110 PRO A N 1
ATOM 818 C CA . PRO A 1 110 ? 19.234 5.231 -15.931 1.00 87.44 110 PRO A CA 1
ATOM 819 C C . PRO A 1 110 ? 18.517 4.277 -14.955 1.00 87.44 110 PRO A C 1
ATOM 821 O O . PRO A 1 110 ? 17.523 4.679 -14.340 1.00 87.44 110 PRO A O 1
ATOM 824 N N . PRO A 1 111 ? 19.037 3.052 -14.731 1.00 82.75 111 PRO A N 1
ATOM 825 C CA . PRO A 1 111 ? 18.430 2.075 -13.820 1.00 82.75 111 PRO A CA 1
ATOM 826 C C . PRO A 1 111 ? 18.178 2.610 -12.404 1.00 82.75 111 PRO A C 1
ATOM 828 O O . PRO A 1 111 ? 17.179 2.264 -11.782 1.00 82.75 111 PRO A O 1
ATOM 831 N N . ALA A 1 112 ? 19.031 3.514 -11.913 1.00 83.31 112 ALA A N 1
ATOM 832 C CA . ALA A 1 112 ? 18.849 4.158 -10.613 1.00 83.31 112 ALA A CA 1
ATOM 833 C C . ALA A 1 112 ? 17.525 4.937 -10.514 1.00 83.31 112 ALA A C 1
ATOM 835 O O . ALA A 1 112 ? 16.861 4.882 -9.485 1.00 83.31 112 ALA A O 1
ATOM 836 N N . LEU A 1 113 ? 17.087 5.606 -11.589 1.00 86.06 113 LEU A N 1
ATOM 837 C CA . LEU A 1 113 ? 15.784 6.273 -11.593 1.00 86.06 113 LEU A CA 1
ATOM 838 C C . LEU A 1 113 ? 14.632 5.268 -11.599 1.00 86.06 113 LEU A C 1
ATOM 840 O O . LEU A 1 113 ? 13.567 5.596 -11.095 1.00 86.06 113 LEU A O 1
ATOM 844 N N . MET A 1 114 ? 14.826 4.045 -12.097 1.00 85.75 114 MET A N 1
ATOM 845 C CA . MET A 1 114 ? 13.795 3.001 -12.057 1.00 85.75 114 MET A CA 1
ATOM 846 C C . MET A 1 114 ? 13.541 2.444 -10.651 1.00 85.75 114 MET A C 1
ATOM 848 O O . MET A 1 114 ? 12.467 1.907 -10.402 1.00 85.75 114 MET A O 1
ATOM 852 N N . LEU A 1 115 ? 14.495 2.601 -9.730 1.00 83.75 115 LEU A N 1
ATOM 853 C CA . LEU A 1 115 ? 14.323 2.282 -8.308 1.00 83.75 115 LEU A CA 1
ATOM 854 C C . LEU A 1 115 ? 13.532 3.359 -7.544 1.00 83.75 115 LEU A C 1
ATOM 856 O O . LEU A 1 115 ? 13.146 3.142 -6.398 1.00 83.75 115 LEU A O 1
ATOM 860 N N . GLY A 1 116 ? 13.276 4.504 -8.179 1.00 84.12 116 GLY A N 1
ATOM 861 C CA . GLY A 1 116 ? 12.641 5.672 -7.580 1.00 84.12 116 GLY A CA 1
ATOM 862 C C . GLY A 1 116 ? 13.584 6.871 -7.586 1.00 84.12 116 GLY A C 1
ATOM 863 O O . GLY A 1 116 ? 14.697 6.817 -7.068 1.00 84.12 116 GLY A O 1
ATOM 864 N N . GLY A 1 117 ? 13.134 7.980 -8.173 1.00 86.69 117 GLY A N 1
ATOM 865 C CA . GLY A 1 117 ? 13.860 9.245 -8.115 1.00 86.69 117 GLY A CA 1
ATOM 866 C C . GLY A 1 117 ? 13.874 9.849 -6.703 1.00 86.69 117 GLY A C 1
ATOM 867 O O . GLY A 1 117 ? 13.077 9.457 -5.847 1.00 86.69 117 GLY A O 1
ATOM 868 N N . PRO A 1 118 ? 14.724 10.861 -6.450 1.00 85.81 118 PRO A N 1
ATOM 869 C CA . PRO A 1 118 ? 14.856 11.483 -5.129 1.00 85.81 118 PRO A CA 1
ATOM 870 C C . PRO A 1 118 ? 13.537 12.069 -4.602 1.00 85.81 118 PRO A C 1
ATOM 872 O O . PRO A 1 118 ? 13.250 11.972 -3.412 1.00 85.81 118 PRO A O 1
ATOM 875 N N . VAL A 1 119 ? 12.701 12.626 -5.486 1.00 87.81 119 VAL A N 1
ATOM 876 C CA . VAL A 1 119 ? 11.376 13.159 -5.121 1.00 87.81 119 VAL A CA 1
ATOM 877 C C . VAL A 1 119 ? 10.437 12.040 -4.669 1.00 87.81 119 VAL A C 1
ATOM 879 O O . VAL A 1 119 ? 9.798 12.157 -3.625 1.00 87.81 119 VAL A O 1
ATOM 882 N N . THR A 1 120 ? 10.385 10.939 -5.422 1.00 88.44 120 THR A N 1
ATOM 883 C CA . THR A 1 120 ? 9.602 9.746 -5.078 1.00 88.44 120 THR A CA 1
ATOM 884 C C . THR A 1 120 ? 10.051 9.197 -3.726 1.00 88.44 120 THR A C 1
ATOM 886 O O . THR A 1 120 ? 9.230 9.033 -2.827 1.00 88.44 120 THR A O 1
ATOM 889 N N . ALA A 1 121 ? 11.360 9.018 -3.531 1.00 84.38 121 ALA A N 1
ATOM 890 C CA . ALA A 1 121 ? 11.928 8.545 -2.271 1.00 84.38 121 ALA A CA 1
ATOM 891 C C . ALA A 1 121 ? 11.575 9.460 -1.082 1.00 84.38 121 ALA A C 1
ATOM 893 O O . ALA A 1 121 ? 11.166 8.971 -0.028 1.00 84.38 121 ALA A O 1
ATOM 894 N N . ALA A 1 122 ? 11.664 10.783 -1.254 1.00 83.25 122 ALA A N 1
ATOM 895 C CA . ALA A 1 122 ? 11.294 11.745 -0.218 1.00 83.25 122 ALA A CA 1
ATOM 896 C C . ALA A 1 122 ? 9.805 11.652 0.156 1.00 83.25 122 ALA A C 1
ATOM 898 O O . ALA A 1 122 ? 9.469 11.638 1.341 1.00 83.25 122 ALA A O 1
ATOM 899 N N . LEU A 1 123 ? 8.909 11.539 -0.829 1.00 88.62 123 LEU A N 1
ATOM 900 C CA . LEU A 1 123 ? 7.467 11.410 -0.592 1.00 88.62 123 LEU A CA 1
ATOM 901 C C . LEU A 1 123 ? 7.102 10.090 0.097 1.00 88.62 123 LEU A C 1
ATOM 903 O O . LEU A 1 123 ? 6.290 10.097 1.025 1.00 88.62 123 LEU A O 1
ATOM 907 N N . LEU A 1 124 ? 7.741 8.981 -0.287 1.00 85.69 124 LEU A N 1
ATOM 908 C CA . LEU A 1 124 ? 7.616 7.698 0.411 1.00 85.69 124 LEU A CA 1
ATOM 909 C C . LEU A 1 124 ? 8.106 7.810 1.866 1.00 85.69 124 LEU A C 1
ATOM 911 O O . LEU A 1 124 ? 7.429 7.341 2.783 1.00 85.69 124 LEU A O 1
ATOM 915 N N . GLY A 1 125 ? 9.231 8.494 2.099 1.00 79.12 125 GLY A N 1
ATOM 916 C CA . GLY A 1 125 ? 9.745 8.781 3.441 1.00 79.12 125 GLY A CA 1
ATOM 917 C C . GLY A 1 125 ? 8.770 9.601 4.294 1.00 79.12 125 GLY A C 1
ATOM 918 O O . GLY A 1 125 ? 8.494 9.241 5.439 1.00 79.12 125 GLY A O 1
ATOM 919 N N . VAL A 1 126 ? 8.181 10.662 3.730 1.00 83.75 126 VAL A N 1
ATOM 920 C CA . VAL A 1 126 ? 7.152 11.484 4.395 1.00 83.75 126 VAL A CA 1
ATOM 921 C C . VAL A 1 126 ? 5.907 10.658 4.727 1.00 83.75 126 VAL A C 1
ATOM 923 O O . VAL A 1 126 ? 5.358 10.782 5.828 1.00 83.75 126 VAL A O 1
ATOM 926 N N . ALA A 1 127 ? 5.465 9.798 3.809 1.00 86.56 127 ALA A N 1
ATOM 927 C CA . ALA A 1 127 ? 4.329 8.909 4.021 1.00 86.56 127 ALA A CA 1
ATOM 928 C C . ALA A 1 127 ? 4.585 7.928 5.177 1.00 86.56 127 ALA A C 1
ATOM 930 O O . ALA A 1 127 ? 3.782 7.855 6.113 1.00 86.56 127 ALA A O 1
ATOM 931 N N . ALA A 1 128 ? 5.731 7.240 5.160 1.00 81.50 128 ALA A N 1
ATOM 932 C CA . ALA A 1 128 ? 6.142 6.318 6.216 1.00 81.50 128 ALA A CA 1
ATOM 933 C C . ALA A 1 128 ? 6.241 7.024 7.577 1.00 81.50 128 ALA A C 1
ATOM 935 O O . ALA A 1 128 ? 5.629 6.581 8.553 1.00 81.50 128 ALA A O 1
ATOM 936 N N . LEU A 1 129 ? 6.925 8.172 7.633 1.00 79.19 129 LEU A N 1
ATOM 937 C CA . LEU A 1 129 ? 7.079 8.959 8.856 1.00 79.19 129 LEU A CA 1
ATOM 938 C C . LEU A 1 129 ? 5.725 9.411 9.417 1.00 79.19 129 LEU A C 1
ATOM 940 O O . LEU A 1 129 ? 5.492 9.329 10.622 1.00 79.19 129 LEU A O 1
ATOM 944 N N . THR A 1 130 ? 4.800 9.831 8.552 1.00 86.00 130 THR A N 1
ATOM 945 C CA . THR A 1 130 ? 3.449 10.235 8.961 1.00 86.00 130 THR A CA 1
ATOM 946 C C . THR A 1 130 ? 2.701 9.087 9.641 1.00 86.00 130 THR A C 1
ATOM 948 O O . THR A 1 130 ? 2.109 9.277 10.711 1.00 86.00 130 THR A O 1
ATOM 951 N N . VAL A 1 131 ? 2.743 7.886 9.051 1.00 83.25 131 VAL A N 1
ATOM 952 C CA . VAL A 1 131 ? 2.112 6.695 9.634 1.00 83.25 131 VAL A CA 1
ATOM 953 C C . VAL A 1 131 ? 2.763 6.349 10.970 1.00 83.25 131 VAL A C 1
ATOM 955 O O . VAL A 1 131 ? 2.033 6.159 11.943 1.00 83.25 131 VAL A O 1
ATOM 958 N N . VAL A 1 132 ? 4.099 6.347 11.048 1.00 77.56 132 VAL A N 1
ATOM 959 C CA . VAL A 1 132 ? 4.863 6.087 12.282 1.00 77.56 132 VAL A CA 1
ATOM 960 C C . VAL A 1 132 ? 4.493 7.076 13.385 1.00 77.56 132 VAL A C 1
ATOM 962 O O . VAL A 1 132 ? 4.118 6.654 14.474 1.00 77.56 132 VAL A O 1
ATOM 965 N N . ILE A 1 133 ? 4.505 8.385 13.122 1.00 81.19 133 ILE A N 1
ATOM 966 C CA . ILE A 1 133 ? 4.171 9.413 14.122 1.00 81.19 133 ILE A CA 1
ATOM 967 C C . ILE A 1 133 ? 2.753 9.210 14.662 1.00 81.19 133 ILE A C 1
ATOM 969 O O . ILE A 1 133 ? 2.514 9.240 15.876 1.00 81.19 133 ILE A O 1
ATOM 973 N N . VAL A 1 134 ? 1.779 8.986 13.780 1.00 85.25 134 VAL A N 1
ATOM 974 C CA . VAL A 1 134 ? 0.385 8.813 14.206 1.00 85.25 134 VAL A CA 1
ATOM 975 C C . VAL A 1 134 ? 0.172 7.499 14.940 1.00 85.25 134 VAL A C 1
ATOM 977 O O . VAL A 1 134 ? -0.641 7.424 15.867 1.00 85.25 134 VAL A O 1
ATOM 980 N N . MET A 1 135 ? 0.945 6.486 14.580 1.00 79.94 135 MET A N 1
ATOM 981 C CA . MET A 1 135 ? 1.041 5.244 15.310 1.00 79.94 135 MET A CA 1
ATOM 982 C C . MET A 1 135 ? 1.629 5.455 16.714 1.00 79.94 135 MET A C 1
ATOM 984 O O . MET A 1 135 ? 0.966 5.104 17.690 1.00 79.94 135 MET A O 1
ATOM 988 N N . CYS A 1 136 ? 2.779 6.099 16.863 1.00 75.38 136 CYS A N 1
ATOM 989 C CA . CYS A 1 136 ? 3.406 6.349 18.164 1.00 75.38 136 CYS A CA 1
ATOM 990 C C . CYS A 1 136 ? 2.545 7.222 19.090 1.00 75.38 136 CYS A C 1
ATOM 992 O O . CYS A 1 136 ? 2.529 7.036 20.304 1.00 75.38 136 CYS A O 1
ATOM 994 N N . THR A 1 137 ? 1.776 8.152 18.525 1.00 80.56 137 THR A N 1
ATOM 995 C CA . THR A 1 137 ? 0.902 9.048 19.299 1.00 80.56 137 THR A CA 1
ATOM 996 C C . THR A 1 137 ? -0.481 8.462 19.588 1.00 80.56 137 THR A C 1
ATOM 998 O O . THR A 1 137 ? -1.271 9.088 20.303 1.00 80.56 137 THR A O 1
ATOM 1001 N N . TYR A 1 138 ? -0.846 7.323 18.991 1.00 79.88 138 TYR A N 1
ATOM 1002 C CA . TYR A 1 138 ? -2.166 6.714 19.177 1.00 79.88 138 TYR A CA 1
ATOM 1003 C C . TYR A 1 138 ? -2.352 6.266 20.636 1.00 79.88 138 TYR A C 1
ATOM 1005 O O . TYR A 1 138 ? -1.415 5.706 21.205 1.00 79.88 138 TYR A O 1
ATOM 1013 N N . PRO A 1 139 ? -3.532 6.470 21.247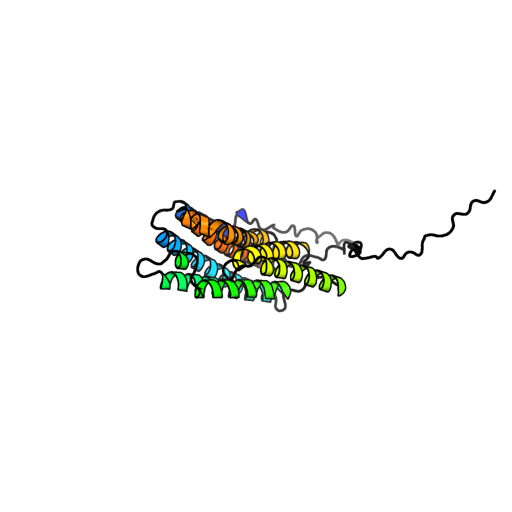 1.00 73.12 139 PRO A N 1
ATOM 1014 C CA . PRO A 1 139 ? -3.744 6.114 22.645 1.00 73.12 139 PRO A CA 1
ATOM 1015 C C . PRO A 1 139 ? -3.520 4.612 22.876 1.00 73.12 139 PRO A C 1
ATOM 1017 O O . PRO A 1 139 ? -4.188 3.769 22.280 1.00 73.12 139 PRO A O 1
ATOM 1020 N N . LEU A 1 140 ? -2.567 4.288 23.751 1.00 68.81 140 LEU A N 1
ATOM 1021 C CA . LEU A 1 140 ? -2.329 2.938 24.260 1.00 68.81 140 LEU A CA 1
ATOM 1022 C C . LEU A 1 140 ? -3.037 2.796 25.611 1.00 68.81 140 LEU A C 1
ATOM 1024 O O . LEU A 1 140 ? -2.944 3.693 26.449 1.00 68.81 140 LEU A O 1
ATOM 1028 N N . GLN A 1 141 ? -3.695 1.663 25.858 1.00 66.56 141 GLN A N 1
ATOM 1029 C CA . GLN A 1 141 ? -4.313 1.347 27.155 1.00 66.56 141 GLN A CA 1
ATOM 1030 C C . GLN A 1 141 ? -3.276 0.880 28.195 1.00 66.56 141 GLN A C 1
ATOM 1032 O O . GLN A 1 141 ? -3.487 -0.086 28.920 1.00 66.56 141 GLN A O 1
ATOM 1037 N N . ILE A 1 142 ? -2.130 1.555 28.268 1.00 64.75 142 ILE A N 1
ATOM 1038 C CA . ILE A 1 142 ? -1.108 1.280 29.279 1.00 64.75 142 ILE A CA 1
ATOM 1039 C C . ILE A 1 142 ? -1.343 2.256 30.431 1.00 64.75 142 ILE A C 1
ATOM 1041 O O . ILE A 1 142 ? -1.032 3.443 30.324 1.00 64.75 142 ILE A O 1
ATOM 1045 N N . SER A 1 143 ? -1.917 1.758 31.527 1.00 64.44 143 SER A N 1
ATOM 1046 C CA . SER A 1 143 ? -2.248 2.566 32.710 1.00 64.44 143 SER A CA 1
ATOM 1047 C C . SER A 1 143 ? -1.011 3.049 33.475 1.00 64.44 143 SER A C 1
ATOM 1049 O O . SER A 1 143 ? -1.063 4.084 34.138 1.00 64.44 143 SER A O 1
ATOM 1051 N N . SER A 1 144 ? 0.125 2.348 33.369 1.00 78.62 144 SER A N 1
ATOM 1052 C CA . SER A 1 144 ? 1.338 2.672 34.124 1.00 78.62 144 SER A CA 1
ATOM 1053 C C . SER A 1 144 ? 2.307 3.572 33.342 1.00 78.62 144 SER A C 1
ATOM 1055 O O . SER A 1 144 ? 2.671 3.305 32.194 1.00 78.62 144 SER A O 1
ATOM 1057 N N . ARG A 1 145 ? 2.797 4.641 33.991 1.00 74.38 145 ARG A N 1
ATOM 1058 C CA . ARG A 1 145 ? 3.847 5.519 33.430 1.00 74.38 145 ARG A CA 1
ATOM 1059 C C . ARG A 1 145 ? 5.127 4.740 33.100 1.00 74.38 145 ARG A C 1
ATOM 1061 O O . ARG A 1 145 ? 5.737 4.988 32.066 1.00 74.38 145 ARG A O 1
ATOM 1068 N N . ARG A 1 146 ? 5.484 3.763 33.944 1.00 73.12 146 ARG A N 1
ATOM 1069 C CA . ARG A 1 146 ? 6.639 2.873 33.741 1.00 73.12 146 ARG A CA 1
ATOM 1070 C C . ARG A 1 146 ? 6.472 1.991 32.503 1.00 73.12 146 ARG A C 1
ATOM 1072 O O . ARG A 1 146 ? 7.396 1.915 31.706 1.00 73.12 146 ARG A O 1
ATOM 1079 N N . GLY A 1 147 ? 5.290 1.405 32.293 1.00 70.06 147 GLY A N 1
ATOM 1080 C CA . GLY A 1 147 ? 5.003 0.614 31.093 1.00 70.06 147 GLY A CA 1
ATOM 1081 C C . GLY A 1 147 ? 5.097 1.447 29.814 1.00 70.06 147 GLY A C 1
ATOM 1082 O O . GLY A 1 147 ? 5.645 0.984 28.819 1.00 70.06 147 GLY A O 1
ATOM 1083 N N . ARG A 1 148 ? 4.654 2.712 29.858 1.00 69.75 148 ARG A N 1
ATOM 1084 C CA . ARG A 1 148 ? 4.838 3.649 28.739 1.00 69.75 148 ARG A CA 1
ATOM 1085 C C . ARG A 1 148 ? 6.317 3.939 28.484 1.00 69.75 148 ARG A C 1
ATOM 1087 O O . ARG A 1 148 ? 6.727 3.898 27.334 1.00 69.75 148 ARG A O 1
ATOM 1094 N N . ALA A 1 149 ? 7.112 4.207 29.519 1.00 73.06 149 ALA A N 1
ATOM 1095 C CA . ALA A 1 149 ? 8.543 4.479 29.365 1.00 73.06 149 ALA A CA 1
ATOM 1096 C C . ALA A 1 149 ? 9.310 3.277 28.790 1.00 73.06 149 ALA A C 1
ATOM 1098 O O . ALA A 1 149 ? 10.084 3.453 27.857 1.00 73.06 149 ALA A O 1
ATOM 1099 N N . CYS A 1 150 ? 9.049 2.058 29.277 1.00 75.62 150 CYS A N 1
ATOM 1100 C CA . CYS A 1 150 ? 9.649 0.840 28.724 1.00 75.62 150 CYS A CA 1
ATOM 1101 C C . CYS A 1 150 ? 9.258 0.626 27.257 1.00 75.62 150 CYS A C 1
ATOM 1103 O O . CYS A 1 150 ? 10.122 0.319 26.447 1.00 75.62 150 CYS A O 1
ATOM 1105 N N . PHE A 1 151 ? 7.990 0.858 26.900 1.00 71.56 151 PHE A N 1
ATOM 1106 C CA . PHE A 1 151 ? 7.536 0.799 25.508 1.00 71.56 151 PHE A CA 1
ATOM 1107 C C . PHE A 1 151 ? 8.259 1.821 24.617 1.00 71.56 151 PHE A C 1
ATOM 1109 O O . PHE A 1 151 ? 8.675 1.497 23.511 1.00 71.56 151 PHE A O 1
ATOM 1116 N N . TRP A 1 152 ? 8.438 3.055 25.095 1.00 75.25 152 TRP A N 1
ATOM 1117 C CA . TRP A 1 152 ? 9.174 4.081 24.354 1.00 75.25 152 TRP A CA 1
ATOM 1118 C C . TRP A 1 152 ? 10.668 3.771 24.230 1.00 75.25 152 TRP A C 1
ATOM 1120 O O . TRP A 1 152 ? 11.246 4.065 23.189 1.00 75.25 152 TRP A O 1
ATOM 1130 N N . LEU A 1 153 ? 11.285 3.178 25.255 1.00 73.25 153 LEU A N 1
ATOM 1131 C CA . LEU A 1 153 ? 12.685 2.755 25.205 1.00 73.25 153 LEU A CA 1
ATOM 1132 C C . LEU A 1 153 ? 12.892 1.595 24.233 1.00 73.25 153 LEU A C 1
ATOM 1134 O O . LEU A 1 153 ? 13.818 1.668 23.437 1.00 73.25 153 LEU A O 1
ATOM 1138 N N . ASP A 1 154 ? 12.010 0.594 24.243 1.00 70.88 154 ASP A N 1
ATOM 1139 C CA . ASP A 1 154 ? 12.025 -0.508 23.272 1.00 70.88 154 ASP A CA 1
ATOM 1140 C C . ASP A 1 154 ? 11.829 0.007 21.837 1.00 70.88 154 ASP A C 1
ATOM 1142 O O . ASP A 1 154 ? 12.496 -0.407 20.894 1.00 70.88 154 ASP A O 1
ATOM 1146 N N . MET A 1 155 ? 10.975 1.018 21.670 1.00 64.25 155 MET A N 1
ATOM 1147 C CA . MET A 1 155 ? 10.843 1.725 20.399 1.00 64.25 155 MET A CA 1
ATOM 1148 C C . MET A 1 155 ? 12.096 2.489 19.997 1.00 64.25 155 MET A C 1
ATOM 1150 O O . MET A 1 155 ? 12.489 2.442 18.834 1.00 64.25 155 MET A O 1
ATOM 1154 N N . ALA A 1 156 ? 12.736 3.187 20.931 1.00 66.56 156 ALA A N 1
ATOM 1155 C CA . ALA A 1 156 ? 13.965 3.912 20.655 1.00 66.56 156 ALA A CA 1
ATOM 1156 C C . ALA A 1 156 ? 15.099 2.954 20.267 1.00 66.56 156 ALA A C 1
ATOM 1158 O O . ALA A 1 156 ? 15.783 3.216 19.284 1.00 66.56 156 ALA A O 1
ATOM 1159 N N . THR A 1 157 ? 15.270 1.828 20.965 1.00 66.62 157 THR A N 1
ATOM 1160 C CA . THR A 1 157 ? 16.288 0.817 20.632 1.00 66.62 157 THR A CA 1
ATOM 1161 C C . THR A 1 157 ? 16.027 0.180 19.278 1.00 66.62 157 THR A C 1
ATOM 1163 O O . THR A 1 157 ? 16.957 0.022 18.493 1.00 66.62 157 THR A O 1
ATOM 1166 N N . VAL A 1 158 ? 14.766 -0.113 18.965 1.00 63.75 158 VAL A N 1
ATOM 1167 C CA . VAL A 1 158 ? 14.345 -0.602 17.653 1.00 63.75 158 VAL A CA 1
ATOM 1168 C C . VAL A 1 158 ? 14.687 0.411 16.549 1.00 63.75 158 VAL A C 1
ATOM 1170 O O . VAL A 1 158 ? 15.371 0.063 15.587 1.00 63.75 158 VAL A O 1
ATOM 1173 N N . MET A 1 159 ? 14.301 1.680 16.711 1.00 58.81 159 MET A N 1
ATOM 1174 C CA . MET A 1 159 ? 14.584 2.741 15.735 1.00 58.81 159 MET A CA 1
ATOM 1175 C C . MET A 1 159 ? 16.088 3.015 15.578 1.00 58.81 159 MET A C 1
ATOM 1177 O O . MET A 1 159 ? 16.561 3.205 14.460 1.00 58.81 159 MET A O 1
ATOM 1181 N N . VAL A 1 160 ? 16.848 3.003 16.678 1.00 61.31 160 VAL A N 1
ATOM 1182 C CA . VAL A 1 160 ? 18.310 3.169 16.673 1.00 61.31 160 VAL A CA 1
ATOM 1183 C C . VAL A 1 160 ? 18.994 1.966 16.023 1.00 61.31 160 VAL A C 1
ATOM 1185 O O . VAL A 1 160 ? 19.911 2.158 15.235 1.00 61.31 160 VAL A O 1
ATOM 1188 N N . GLY A 1 161 ? 18.523 0.740 16.262 1.00 58.72 161 GLY A N 1
ATOM 1189 C CA . GLY A 1 161 ? 19.022 -0.459 15.583 1.00 58.72 161 GLY A CA 1
ATOM 1190 C C . GLY A 1 161 ? 18.851 -0.387 14.063 1.00 58.72 161 GLY A C 1
ATOM 1191 O O . GLY A 1 161 ? 19.775 -0.718 13.324 1.00 58.72 161 GLY A O 1
ATOM 1192 N N . ALA A 1 162 ? 17.716 0.134 13.584 1.00 51.59 162 ALA A N 1
ATOM 1193 C CA . ALA A 1 162 ? 17.531 0.407 12.157 1.00 51.59 162 ALA A CA 1
ATOM 1194 C C . ALA A 1 162 ? 18.411 1.548 11.630 1.00 51.59 162 ALA A C 1
ATOM 1196 O O . ALA A 1 162 ? 18.804 1.512 10.467 1.00 51.59 162 ALA A O 1
ATOM 1197 N N . ALA A 1 163 ? 18.722 2.547 12.458 1.00 49.88 163 ALA A N 1
ATOM 1198 C CA . ALA A 1 163 ? 19.571 3.671 12.072 1.00 49.88 163 ALA A CA 1
ATOM 1199 C C . ALA A 1 163 ? 21.073 3.327 12.061 1.00 49.88 163 ALA A C 1
ATOM 1201 O O . ALA A 1 163 ? 21.805 3.891 11.259 1.00 49.88 163 ALA A O 1
ATOM 1202 N N . LEU A 1 164 ? 21.541 2.423 12.930 1.00 48.84 164 LEU A N 1
ATOM 1203 C CA . LEU A 1 164 ? 22.962 2.063 13.068 1.00 48.84 164 LEU A CA 1
ATOM 1204 C C . LEU A 1 164 ? 23.424 0.954 12.112 1.00 48.84 164 LEU A C 1
ATOM 1206 O O . LEU A 1 164 ? 24.619 0.823 11.880 1.00 48.84 164 LEU A O 1
ATOM 1210 N N . GLY A 1 165 ? 22.508 0.198 11.502 1.00 46.47 165 GLY A N 1
ATOM 1211 C CA . GLY A 1 165 ? 22.824 -0.692 10.374 1.00 46.47 165 GLY A CA 1
ATOM 1212 C C . GLY A 1 165 ? 23.085 0.048 9.052 1.00 46.47 165 GLY A C 1
ATOM 1213 O O . GLY A 1 165 ? 23.063 -0.574 7.993 1.00 46.47 165 GLY A O 1
ATOM 1214 N N . ALA A 1 166 ? 23.255 1.373 9.099 1.00 41.88 166 ALA A N 1
ATOM 1215 C CA . ALA A 1 166 ? 23.269 2.251 7.944 1.00 41.88 166 ALA A CA 1
ATOM 1216 C C . ALA A 1 166 ? 24.690 2.651 7.533 1.00 41.88 166 ALA A C 1
ATOM 1218 O O . ALA A 1 166 ? 25.330 3.485 8.167 1.00 41.88 166 ALA A O 1
ATOM 1219 N N . GLU A 1 167 ? 25.109 2.165 6.372 1.00 42.34 167 GLU A N 1
ATOM 1220 C CA . GLU A 1 167 ? 25.800 3.028 5.421 1.00 42.34 167 GLU A CA 1
ATOM 1221 C C . GLU A 1 167 ? 24.724 3.696 4.545 1.00 42.34 167 GLU A C 1
ATOM 1223 O O . GLU A 1 167 ? 23.930 3.018 3.898 1.00 42.34 167 GLU A O 1
ATOM 1228 N N . LEU A 1 168 ? 24.686 5.033 4.606 1.00 44.31 168 LEU A N 1
ATOM 1229 C CA . LEU A 1 168 ? 24.059 6.003 3.696 1.00 44.31 168 LEU A CA 1
ATOM 1230 C C . LEU A 1 168 ? 22.594 5.760 3.253 1.00 44.31 168 LEU A C 1
ATOM 1232 O O . LEU A 1 168 ? 22.320 4.854 2.480 1.00 44.31 168 LEU A O 1
ATOM 1236 N N . LEU A 1 169 ? 21.689 6.659 3.687 1.00 43.34 169 LEU A N 1
ATOM 1237 C CA . LEU A 1 169 ? 20.344 7.105 3.214 1.00 43.34 169 LEU A CA 1
ATOM 1238 C C . LEU A 1 169 ? 19.461 6.224 2.281 1.00 43.34 169 LEU A C 1
ATOM 1240 O O . LEU A 1 169 ? 18.239 6.281 2.375 1.00 43.34 169 LEU A O 1
ATOM 1244 N N . VAL A 1 170 ? 20.042 5.420 1.397 1.00 47.56 170 VAL A N 1
ATOM 1245 C CA . VAL A 1 170 ? 19.429 4.472 0.454 1.00 47.56 170 VAL A CA 1
ATOM 1246 C C . VAL A 1 170 ? 19.022 3.148 1.129 1.00 47.56 170 VAL A C 1
ATOM 1248 O O . VAL A 1 170 ? 18.074 2.507 0.687 1.00 47.56 170 VAL A O 1
ATOM 1251 N N . VAL A 1 171 ? 19.666 2.763 2.239 1.00 48.75 171 VAL A N 1
ATOM 1252 C CA . VAL A 1 171 ? 19.421 1.481 2.949 1.00 48.75 171 VAL A CA 1
ATOM 1253 C C . VAL A 1 171 ? 18.307 1.574 4.011 1.00 48.75 171 VAL A C 1
ATOM 1255 O O . VAL A 1 171 ? 17.828 0.567 4.527 1.00 48.75 171 VAL A O 1
ATOM 1258 N N . LEU A 1 172 ? 17.821 2.782 4.312 1.00 45.16 172 LEU A N 1
ATOM 1259 C CA . LEU A 1 172 ? 16.842 3.036 5.379 1.00 45.16 172 LEU A CA 1
ATOM 1260 C C . LEU A 1 172 ? 15.421 2.528 5.088 1.00 45.16 172 LEU A C 1
ATOM 1262 O O . LEU A 1 172 ? 14.628 2.413 6.016 1.00 45.16 172 LEU A O 1
ATOM 1266 N N . THR A 1 173 ? 15.060 2.199 3.848 1.00 52.38 173 THR A N 1
ATOM 1267 C CA . THR A 1 173 ? 13.684 1.780 3.522 1.00 52.38 173 THR A CA 1
ATOM 1268 C C . THR A 1 173 ? 13.356 0.371 4.024 1.00 52.38 173 THR A C 1
ATOM 1270 O O . THR A 1 173 ? 12.259 0.150 4.525 1.00 52.38 173 THR A O 1
ATOM 1273 N N . GLY A 1 174 ? 14.292 -0.579 3.975 1.00 53.81 174 GLY A N 1
ATOM 1274 C CA . GLY A 1 174 ? 14.034 -1.974 4.365 1.00 53.81 174 GLY A CA 1
ATOM 1275 C C . GLY A 1 174 ? 13.840 -2.177 5.870 1.00 53.81 174 GLY A C 1
ATOM 1276 O O . GLY A 1 174 ? 12.770 -2.630 6.290 1.00 53.81 174 GLY A O 1
ATOM 1277 N N . PRO A 1 175 ? 14.830 -1.808 6.702 1.00 48.88 175 PRO A N 1
ATOM 1278 C CA . PRO A 1 175 ? 14.737 -1.919 8.151 1.00 48.88 175 PRO A CA 1
ATOM 1279 C C . PRO A 1 175 ? 13.569 -1.110 8.713 1.00 48.88 175 PRO A C 1
ATOM 1281 O O . PRO A 1 175 ? 12.785 -1.654 9.481 1.00 48.88 175 PRO A O 1
ATOM 1284 N N . VAL A 1 176 ? 13.360 0.138 8.275 1.00 54.62 176 VAL A N 1
ATOM 1285 C CA . VAL A 1 176 ? 12.233 0.961 8.752 1.00 54.62 176 VAL A CA 1
ATOM 1286 C C . VAL A 1 176 ? 10.886 0.300 8.439 1.00 54.62 176 VAL A C 1
ATOM 1288 O O . VAL A 1 176 ? 10.016 0.282 9.306 1.00 54.62 176 VAL A O 1
ATOM 1291 N N . MET A 1 177 ? 10.708 -0.317 7.265 1.00 55.50 177 MET A N 1
ATOM 1292 C CA . MET A 1 177 ? 9.463 -1.026 6.932 1.00 55.50 177 MET A CA 1
ATOM 1293 C C . MET A 1 177 ? 9.277 -2.309 7.750 1.00 55.50 177 MET A C 1
ATOM 1295 O O . MET A 1 177 ? 8.169 -2.572 8.219 1.00 55.50 177 MET A O 1
ATOM 1299 N N . MET A 1 178 ? 10.348 -3.064 8.014 1.00 54.12 178 MET A N 1
ATOM 1300 C CA . MET A 1 178 ? 10.313 -4.195 8.949 1.00 54.12 178 MET A CA 1
ATOM 1301 C C . MET A 1 178 ? 9.907 -3.740 10.358 1.00 54.12 178 MET A C 1
ATOM 1303 O O . MET A 1 178 ? 9.084 -4.387 11.005 1.00 54.12 178 MET A O 1
ATOM 1307 N N . LEU A 1 179 ? 10.401 -2.587 10.814 1.00 54.91 179 LEU A N 1
ATOM 1308 C CA . LEU A 1 179 ? 10.024 -2.016 12.105 1.00 54.91 179 LEU A CA 1
ATOM 1309 C C . LEU A 1 179 ? 8.582 -1.523 12.139 1.00 54.91 179 LEU A C 1
ATOM 1311 O O . LEU A 1 179 ? 7.906 -1.736 13.137 1.00 54.91 179 LEU A O 1
ATOM 1315 N N . VAL A 1 180 ? 8.072 -0.938 11.053 1.00 58.28 180 VAL A N 1
ATOM 1316 C CA . VAL A 1 180 ? 6.644 -0.619 10.910 1.00 58.28 180 VAL A CA 1
ATOM 1317 C C . VAL A 1 180 ? 5.800 -1.896 10.987 1.00 58.28 180 VAL A C 1
ATOM 1319 O O . VAL A 1 180 ? 4.755 -1.879 11.637 1.00 58.28 180 VAL A O 1
ATOM 1322 N N . ALA A 1 181 ? 6.250 -3.010 10.394 1.00 56.22 181 ALA A N 1
ATOM 1323 C CA . ALA A 1 181 ? 5.567 -4.305 10.476 1.00 56.22 181 ALA A CA 1
ATOM 1324 C C . ALA A 1 181 ? 5.533 -4.843 11.912 1.00 56.22 181 ALA A C 1
ATOM 1326 O O . ALA A 1 181 ? 4.463 -5.146 12.441 1.00 56.22 181 ALA A O 1
ATOM 1327 N N . VAL A 1 182 ? 6.698 -4.915 12.563 1.00 57.22 182 VAL A N 1
ATOM 1328 C CA . VAL A 1 182 ? 6.842 -5.383 13.949 1.00 57.22 182 VAL A CA 1
ATOM 1329 C C . VAL A 1 182 ? 6.057 -4.482 14.898 1.00 57.22 182 VAL A C 1
ATOM 1331 O O . VAL A 1 182 ? 5.331 -4.974 15.760 1.00 57.22 182 VAL A O 1
ATOM 1334 N N . PHE A 1 183 ? 6.108 -3.168 14.688 1.00 61.72 183 PHE A N 1
ATOM 1335 C CA . PHE A 1 183 ? 5.324 -2.198 15.434 1.00 61.72 183 PHE A CA 1
ATOM 1336 C C . PHE A 1 183 ? 3.823 -2.414 15.245 1.00 61.72 183 PHE A C 1
ATOM 1338 O O . PHE A 1 183 ? 3.080 -2.447 16.223 1.00 61.72 183 PHE A O 1
ATOM 1345 N N . ALA A 1 184 ? 3.356 -2.589 14.006 1.00 59.12 184 ALA A N 1
ATOM 1346 C CA . ALA A 1 184 ? 1.950 -2.845 13.713 1.00 59.12 184 ALA A CA 1
ATOM 1347 C C . ALA A 1 184 ? 1.460 -4.134 14.390 1.00 59.12 184 ALA A C 1
ATOM 1349 O O . ALA A 1 184 ? 0.381 -4.129 14.984 1.00 59.12 184 ALA A O 1
ATOM 1350 N N . VAL A 1 185 ? 2.266 -5.202 14.375 1.00 56.62 185 VAL A N 1
ATOM 1351 C CA . VAL A 1 185 ? 1.975 -6.473 15.059 1.00 56.62 185 VAL A CA 1
ATOM 1352 C C . VAL A 1 185 ? 1.951 -6.294 16.579 1.00 56.62 185 VAL A C 1
ATOM 1354 O O . VAL A 1 185 ? 0.954 -6.637 17.216 1.00 56.62 185 VAL A O 1
ATOM 1357 N N . ALA A 1 186 ? 2.985 -5.695 17.174 1.00 57.91 186 ALA A N 1
ATOM 1358 C CA . ALA A 1 186 ? 3.060 -5.457 18.616 1.00 57.91 186 ALA A CA 1
ATOM 1359 C C . ALA A 1 186 ? 1.878 -4.610 19.105 1.00 57.91 186 ALA A C 1
ATOM 1361 O O . ALA A 1 186 ? 1.244 -4.896 20.121 1.00 57.91 186 ALA A O 1
ATOM 1362 N N . LYS A 1 187 ? 1.504 -3.592 18.331 1.00 55.72 187 LYS A N 1
ATOM 1363 C CA . LYS A 1 187 ? 0.386 -2.724 18.676 1.00 55.72 187 LYS A CA 1
ATOM 1364 C C . LYS A 1 187 ? -0.976 -3.386 18.470 1.00 55.72 187 LYS A C 1
ATOM 1366 O O . LYS A 1 187 ? -1.883 -3.116 19.251 1.00 55.72 187 LYS A O 1
ATOM 1371 N N . LEU A 1 188 ? -1.133 -4.255 17.469 1.00 57.44 188 LEU A N 1
ATOM 1372 C CA . LEU A 1 188 ? -2.329 -5.090 17.290 1.00 57.44 188 LEU A CA 1
ATOM 1373 C C . LEU A 1 188 ? -2.557 -6.040 18.474 1.00 57.44 188 LEU A C 1
ATOM 1375 O O . LEU A 1 188 ? -3.710 -6.309 18.831 1.00 57.44 188 LEU A O 1
ATOM 1379 N N . LEU A 1 189 ? -1.468 -6.529 19.072 1.00 55.25 189 LEU A N 1
ATOM 1380 C CA . LEU A 1 189 ? -1.496 -7.414 20.234 1.00 55.25 189 LEU A CA 1
ATOM 1381 C C . LEU A 1 189 ? -1.789 -6.657 21.542 1.00 55.25 189 LEU A C 1
ATOM 1383 O O . LEU A 1 189 ? -2.458 -7.204 22.413 1.00 55.25 189 LEU A O 1
ATOM 1387 N N . ILE A 1 190 ? -1.348 -5.397 21.668 1.00 56.19 190 ILE A N 1
ATOM 1388 C CA . ILE A 1 190 ? -1.398 -4.638 22.935 1.00 56.19 190 ILE A CA 1
ATOM 1389 C C . ILE A 1 190 ? -2.549 -3.611 22.994 1.00 56.19 190 ILE A C 1
ATOM 1391 O O . ILE A 1 190 ? -3.034 -3.273 24.075 1.00 56.19 190 ILE A O 1
ATOM 1395 N N . ALA A 1 191 ? -3.021 -3.077 21.864 1.00 58.81 191 ALA A N 1
ATOM 1396 C CA . ALA A 1 191 ? -4.041 -2.028 21.871 1.00 58.81 191 ALA A CA 1
ATOM 1397 C C . ALA A 1 191 ? -5.442 -2.583 22.190 1.00 58.81 191 ALA A C 1
ATOM 1399 O O . ALA A 1 191 ? -6.040 -3.311 21.398 1.00 58.81 191 ALA A O 1
ATOM 1400 N N . GLY A 1 192 ? -6.029 -2.144 23.308 1.00 59.59 192 GLY A N 1
ATOM 1401 C CA . GLY A 1 192 ? -7.435 -2.421 23.627 1.00 59.59 192 GLY A CA 1
ATOM 1402 C C . GLY A 1 192 ? -8.455 -1.688 22.740 1.00 59.59 192 GLY A C 1
ATOM 1403 O O . GLY A 1 192 ? -9.642 -1.981 22.813 1.00 59.59 192 GLY A O 1
ATOM 1404 N N . GLN A 1 193 ? -8.011 -0.771 21.869 1.00 68.31 193 GLN A N 1
ATOM 1405 C CA . GLN A 1 193 ? -8.824 -0.155 20.808 1.00 68.31 193 GLN A CA 1
ATOM 1406 C C . GLN A 1 193 ? -8.009 -0.033 19.512 1.00 68.31 193 GLN A C 1
ATOM 1408 O O . GLN A 1 193 ? -7.386 1.005 19.275 1.00 68.31 193 GLN A O 1
ATOM 1413 N N . PRO A 1 194 ? -7.932 -1.086 18.683 1.00 76.19 194 PRO A N 1
ATOM 1414 C CA . PRO A 1 194 ? -7.123 -1.039 17.475 1.00 76.19 194 PRO A CA 1
ATOM 1415 C C . PRO A 1 194 ? -7.735 -0.063 16.445 1.00 76.19 194 PRO A C 1
ATOM 1417 O O . PRO A 1 194 ? -8.956 0.007 16.318 1.00 76.19 194 PRO A O 1
ATOM 1420 N N . PRO A 1 195 ? -6.917 0.697 15.690 1.00 80.88 195 PRO A N 1
ATOM 1421 C CA . PRO A 1 195 ? -7.414 1.640 14.678 1.00 80.88 195 PRO A CA 1
ATOM 1422 C C . PRO A 1 195 ? -8.017 0.957 13.437 1.00 80.88 195 PRO A C 1
ATOM 1424 O O . PRO A 1 195 ? -8.622 1.621 12.590 1.00 80.88 195 PRO A O 1
ATOM 1427 N N . PHE A 1 196 ? -7.831 -0.357 13.325 1.00 85.62 196 PHE A N 1
ATOM 1428 C CA . PHE A 1 196 ? -8.320 -1.215 12.257 1.00 85.62 196 PHE A CA 1
ATOM 1429 C C . PHE A 1 196 ? -8.659 -2.609 12.803 1.00 85.62 196 PHE A C 1
ATOM 1431 O O . PHE A 1 196 ? -8.213 -3.000 13.882 1.00 85.62 196 PHE A O 1
ATOM 1438 N N . THR A 1 197 ? -9.468 -3.371 12.074 1.00 86.62 197 THR A N 1
ATOM 1439 C CA . THR A 1 197 ? -9.797 -4.756 12.429 1.00 86.62 197 THR A CA 1
ATOM 1440 C C . THR A 1 197 ? -8.621 -5.691 12.145 1.00 86.62 197 THR A C 1
ATOM 1442 O O . THR A 1 197 ? -7.720 -5.366 11.377 1.00 86.62 197 THR A O 1
ATOM 1445 N N . VAL A 1 198 ? -8.652 -6.904 12.702 1.00 82.88 198 VAL A N 1
ATOM 1446 C CA . VAL A 1 198 ? -7.612 -7.919 12.449 1.00 82.88 198 VAL A CA 1
ATOM 1447 C C . VAL A 1 198 ? -7.472 -8.228 10.955 1.00 82.88 198 VAL A C 1
ATOM 1449 O O . VAL A 1 198 ? -6.357 -8.298 10.459 1.00 82.88 198 VAL A O 1
ATOM 1452 N N . ALA A 1 199 ? -8.584 -8.351 10.223 1.00 86.19 199 ALA A N 1
ATOM 1453 C CA . ALA A 1 199 ? -8.552 -8.640 8.788 1.00 86.19 199 ALA A CA 1
ATOM 1454 C C . ALA A 1 199 ? -7.877 -7.513 7.988 1.00 86.19 199 ALA A C 1
ATOM 1456 O O . ALA A 1 199 ? -7.008 -7.782 7.162 1.00 86.19 199 ALA A O 1
ATOM 1457 N N . ALA A 1 200 ? -8.234 -6.255 8.269 1.00 88.31 200 ALA A N 1
ATOM 1458 C CA . ALA A 1 200 ? -7.581 -5.104 7.650 1.00 88.31 200 ALA A CA 1
ATOM 1459 C C . ALA A 1 200 ? -6.099 -5.017 8.051 1.00 88.31 200 ALA A C 1
ATOM 1461 O O . ALA A 1 200 ? -5.259 -4.693 7.221 1.00 88.31 200 ALA A O 1
ATOM 1462 N N . GLY A 1 201 ? -5.766 -5.367 9.295 1.00 83.38 201 GLY A N 1
ATOM 1463 C CA . GLY A 1 201 ? -4.390 -5.426 9.783 1.00 83.38 201 GLY A CA 1
ATOM 1464 C C . GLY A 1 201 ? -3.531 -6.467 9.072 1.00 83.38 201 GLY A C 1
ATOM 1465 O O . GLY A 1 201 ? -2.420 -6.149 8.666 1.00 83.38 201 GLY A O 1
ATOM 1466 N N . LEU A 1 202 ? -4.051 -7.683 8.878 1.00 85.00 202 LEU A N 1
ATOM 1467 C CA . LEU A 1 202 ? -3.350 -8.756 8.165 1.00 85.00 202 LEU A CA 1
ATOM 1468 C C . LEU A 1 202 ? -3.101 -8.394 6.698 1.00 85.00 202 LEU A C 1
ATOM 1470 O O . LEU A 1 202 ? -1.999 -8.602 6.203 1.00 85.00 202 LEU A O 1
ATOM 1474 N N . LEU A 1 203 ? -4.092 -7.800 6.025 1.00 88.56 203 LEU A N 1
ATOM 1475 C CA . LEU A 1 203 ? -3.909 -7.282 4.668 1.00 88.56 203 LEU A CA 1
ATOM 1476 C C . LEU A 1 203 ? -2.888 -6.141 4.648 1.00 88.56 203 LEU A C 1
ATOM 1478 O O . LEU A 1 203 ? -1.969 -6.152 3.840 1.00 88.56 203 LEU A O 1
ATOM 1482 N N . GLY A 1 204 ? -2.997 -5.191 5.578 1.00 86.19 204 GLY A N 1
ATOM 1483 C CA . GLY A 1 204 ? -2.091 -4.048 5.668 1.00 86.19 204 GLY A CA 1
ATOM 1484 C C . GLY A 1 204 ? -0.644 -4.443 5.971 1.00 86.19 204 GLY A C 1
ATOM 1485 O O . GLY A 1 204 ? 0.267 -3.765 5.510 1.00 86.19 204 GLY A O 1
ATOM 1486 N N . ALA A 1 205 ? -0.423 -5.552 6.685 1.00 83.12 205 ALA A N 1
ATOM 1487 C CA . ALA A 1 205 ? 0.902 -6.108 6.959 1.00 83.12 205 ALA A CA 1
ATOM 1488 C C . ALA A 1 205 ? 1.611 -6.642 5.702 1.00 83.12 205 ALA A C 1
ATOM 1490 O O . ALA A 1 205 ? 2.838 -6.751 5.702 1.00 83.12 205 ALA A O 1
ATOM 1491 N N . GLY A 1 206 ? 0.873 -6.908 4.618 1.00 84.31 206 GLY A N 1
ATOM 1492 C CA . GLY A 1 206 ? 1.460 -7.266 3.328 1.00 84.31 206 GLY A CA 1
ATOM 1493 C C . GLY A 1 206 ? 2.384 -6.176 2.782 1.00 84.31 206 GLY A C 1
ATOM 1494 O O . GLY A 1 206 ? 3.460 -6.484 2.290 1.00 84.31 206 GLY A O 1
ATOM 1495 N N . ALA A 1 207 ? 2.028 -4.902 2.958 1.00 86.94 207 ALA A N 1
ATOM 1496 C CA . ALA A 1 207 ? 2.784 -3.772 2.420 1.00 86.94 207 ALA A CA 1
ATOM 1497 C C . ALA A 1 207 ? 4.198 -3.587 3.010 1.00 86.94 207 ALA A C 1
ATOM 1499 O O . ALA A 1 207 ? 5.153 -3.422 2.249 1.00 86.94 207 ALA A O 1
ATOM 1500 N N . PRO A 1 208 ? 4.409 -3.624 4.340 1.00 76.75 208 PRO A N 1
ATOM 1501 C CA . PRO A 1 208 ? 5.764 -3.610 4.870 1.00 76.75 208 PRO A CA 1
ATOM 1502 C C . PRO A 1 208 ? 6.529 -4.910 4.591 1.00 76.75 208 PRO A C 1
ATOM 1504 O O . PRO A 1 208 ? 7.745 -4.851 4.421 1.00 76.75 208 PRO A O 1
ATOM 1507 N N . ALA A 1 209 ? 5.853 -6.061 4.470 1.00 80.00 209 ALA A N 1
ATOM 1508 C CA . ALA A 1 209 ? 6.507 -7.306 4.063 1.00 80.00 209 ALA A CA 1
ATOM 1509 C C . ALA A 1 209 ? 7.063 -7.209 2.630 1.00 80.00 209 ALA A C 1
ATOM 1511 O O . ALA A 1 209 ? 8.233 -7.511 2.398 1.00 80.00 209 ALA A O 1
ATOM 1512 N N . THR A 1 210 ? 6.268 -6.705 1.681 1.00 84.75 210 THR A N 1
ATOM 1513 C CA . THR A 1 210 ? 6.730 -6.426 0.313 1.00 84.75 210 THR A CA 1
ATOM 1514 C C . THR A 1 210 ? 7.797 -5.338 0.288 1.00 84.75 210 THR A C 1
ATOM 1516 O O . THR A 1 210 ? 8.766 -5.466 -0.449 1.00 84.75 210 THR A O 1
ATOM 1519 N N . GLY A 1 211 ? 7.679 -4.305 1.131 1.00 80.94 211 GLY A N 1
ATOM 1520 C CA . GLY A 1 211 ? 8.706 -3.271 1.282 1.00 80.94 211 GLY A CA 1
ATOM 1521 C C . GLY A 1 211 ? 10.065 -3.843 1.698 1.00 80.94 211 GLY A C 1
ATOM 1522 O O . GLY A 1 211 ? 11.084 -3.475 1.120 1.00 80.94 211 GLY A O 1
ATOM 1523 N N . GLY A 1 212 ? 10.085 -4.804 2.628 1.00 73.88 212 GLY A N 1
ATOM 1524 C CA . GLY A 1 212 ? 11.302 -5.533 3.001 1.00 73.88 212 GLY A CA 1
ATOM 1525 C C . GLY A 1 212 ? 11.892 -6.350 1.844 1.00 73.88 212 GLY A C 1
ATOM 1526 O O . GLY A 1 212 ? 13.102 -6.315 1.623 1.00 73.88 212 GLY A O 1
ATOM 1527 N N . LEU A 1 213 ? 11.044 -7.026 1.060 1.00 80.56 213 LEU A N 1
ATOM 1528 C CA . LEU A 1 213 ? 11.466 -7.770 -0.137 1.00 80.56 213 LEU A CA 1
ATOM 1529 C C . LEU A 1 213 ? 12.000 -6.854 -1.249 1.00 80.56 213 LEU A C 1
ATOM 1531 O O . LEU A 1 213 ? 12.900 -7.232 -1.987 1.00 80.56 213 LEU A O 1
ATOM 1535 N N . ILE A 1 214 ? 11.476 -5.642 -1.382 1.00 84.69 214 ILE A N 1
ATOM 1536 C CA . ILE A 1 214 ? 11.961 -4.674 -2.373 1.00 84.69 214 ILE A CA 1
ATOM 1537 C C . ILE A 1 214 ? 13.285 -4.065 -1.920 1.00 84.69 214 ILE A C 1
ATOM 1539 O O . ILE A 1 214 ? 14.213 -3.943 -2.711 1.00 84.69 214 ILE A O 1
ATOM 1543 N N . ALA A 1 215 ? 13.395 -3.694 -0.648 1.00 76.00 215 ALA A N 1
ATOM 1544 C CA . ALA A 1 215 ? 14.580 -3.016 -0.143 1.00 76.00 215 ALA A CA 1
ATOM 1545 C C . ALA A 1 215 ? 15.795 -3.945 -0.008 1.00 76.00 215 ALA A C 1
ATOM 1547 O O . ALA A 1 215 ? 16.915 -3.509 -0.250 1.00 76.00 215 ALA A O 1
ATOM 1548 N N . GLY A 1 216 ? 15.585 -5.208 0.379 1.00 76.50 216 GLY A N 1
ATOM 1549 C CA . GLY A 1 216 ? 16.665 -6.185 0.515 1.00 76.50 216 GLY A CA 1
ATOM 1550 C C . GLY A 1 216 ? 17.124 -6.720 -0.848 1.00 76.50 216 GLY A C 1
ATOM 1551 O O . GLY A 1 216 ? 18.114 -6.243 -1.396 1.00 76.50 216 GLY A O 1
ATOM 1552 N N . PRO A 1 217 ? 16.428 -7.720 -1.420 1.00 81.62 217 PRO A N 1
ATOM 1553 C CA . PRO A 1 217 ? 16.837 -8.332 -2.684 1.00 81.62 217 PRO A CA 1
ATOM 1554 C C . PRO A 1 217 ? 16.482 -7.528 -3.947 1.00 81.62 217 PRO A C 1
ATOM 1556 O O . PRO A 1 217 ? 16.963 -7.877 -5.024 1.00 81.62 217 PRO A O 1
ATOM 1559 N N . GLY A 1 218 ? 15.674 -6.465 -3.872 1.00 81.56 218 GLY A N 1
ATOM 1560 C CA . GLY A 1 218 ? 15.164 -5.765 -5.060 1.00 81.56 218 GLY A CA 1
ATOM 1561 C C . GLY A 1 218 ? 16.218 -5.210 -6.029 1.00 81.56 218 GLY A C 1
ATOM 1562 O O . GLY A 1 218 ? 16.079 -5.451 -7.231 1.00 81.56 218 GLY A O 1
ATOM 1563 N N . PRO A 1 219 ? 17.296 -4.537 -5.574 1.00 83.25 219 PRO A N 1
ATOM 1564 C CA . PRO A 1 219 ? 18.381 -4.122 -6.467 1.00 83.25 219 PRO A CA 1
ATOM 1565 C C . PRO A 1 219 ? 19.034 -5.306 -7.195 1.00 83.25 219 PRO A C 1
ATOM 1567 O O . PRO A 1 219 ? 19.328 -5.215 -8.386 1.00 83.25 219 PRO A O 1
ATOM 1570 N N . GLY A 1 220 ? 19.194 -6.440 -6.502 1.00 84.12 220 GLY A N 1
ATOM 1571 C CA . GLY A 1 220 ? 19.694 -7.685 -7.085 1.00 84.12 220 GLY A CA 1
ATOM 1572 C C . GLY A 1 220 ? 18.743 -8.266 -8.132 1.00 84.12 220 GLY A C 1
ATOM 1573 O O . GLY A 1 220 ? 19.194 -8.654 -9.206 1.00 84.12 220 GLY A O 1
ATOM 1574 N N . LEU A 1 221 ? 17.430 -8.252 -7.869 1.00 86.25 221 LEU A N 1
ATOM 1575 C CA . LEU A 1 221 ? 16.413 -8.692 -8.832 1.00 86.25 221 LEU A CA 1
ATOM 1576 C C . LEU A 1 221 ? 16.480 -7.878 -10.127 1.00 86.25 221 LEU A C 1
ATOM 1578 O O . LEU A 1 221 ? 16.469 -8.453 -11.212 1.00 86.25 221 LEU A O 1
ATOM 1582 N N . LEU A 1 222 ? 16.598 -6.551 -10.037 1.00 85.62 222 LEU A N 1
ATOM 1583 C CA . LEU A 1 222 ? 16.721 -5.702 -11.224 1.00 85.62 222 LEU A CA 1
ATOM 1584 C C . LEU A 1 222 ? 18.029 -5.947 -11.982 1.00 85.62 222 LEU A C 1
ATOM 1586 O O . LEU A 1 222 ? 18.000 -6.062 -13.206 1.00 85.62 222 LEU A O 1
ATOM 1590 N N . ALA A 1 223 ? 19.153 -6.076 -11.272 1.00 87.25 223 ALA A N 1
ATOM 1591 C CA . ALA A 1 223 ? 20.454 -6.347 -11.884 1.00 87.25 223 ALA A CA 1
ATOM 1592 C C . ALA A 1 223 ? 20.500 -7.707 -12.607 1.00 87.25 223 ALA A C 1
ATOM 1594 O O . ALA A 1 223 ? 21.159 -7.835 -13.634 1.00 87.25 223 ALA A O 1
ATOM 1595 N N . GLN A 1 224 ? 19.769 -8.704 -12.102 1.00 91.44 224 GLN A N 1
ATOM 1596 C CA . GLN A 1 224 ? 19.657 -10.043 -12.693 1.00 91.44 224 GLN A CA 1
ATOM 1597 C C . GLN A 1 224 ? 18.587 -10.139 -13.797 1.00 91.44 224 GLN A C 1
ATOM 1599 O O . GLN A 1 224 ? 18.317 -11.223 -14.303 1.00 91.44 224 GLN A O 1
ATOM 1604 N N . GLY A 1 225 ? 17.956 -9.023 -14.182 1.00 90.25 225 GLY A N 1
ATOM 1605 C CA . GLY A 1 225 ? 16.929 -9.002 -15.229 1.00 90.25 225 GLY A CA 1
ATOM 1606 C C . GLY A 1 225 ? 15.531 -9.434 -14.769 1.00 90.25 225 GLY A C 1
ATOM 1607 O O . GLY A 1 225 ? 14.619 -9.530 -15.585 1.00 90.25 225 GLY A O 1
ATOM 1608 N N . HIS A 1 226 ? 15.311 -9.622 -13.467 1.00 93.69 226 HIS A N 1
ATOM 1609 C CA . HIS A 1 226 ? 14.020 -9.969 -12.860 1.00 93.69 226 HIS A CA 1
ATOM 1610 C C . HIS A 1 226 ? 13.186 -8.730 -12.490 1.00 93.69 226 HIS A C 1
ATOM 1612 O O . HIS A 1 226 ? 12.574 -8.649 -11.420 1.00 93.69 226 HIS A O 1
ATOM 1618 N N . ALA A 1 227 ? 13.142 -7.742 -13.390 1.00 92.81 227 ALA A N 1
ATOM 1619 C CA . ALA A 1 227 ? 12.389 -6.501 -13.192 1.00 92.81 227 ALA A CA 1
ATOM 1620 C C . ALA A 1 227 ? 10.883 -6.743 -12.986 1.00 92.81 227 ALA A C 1
ATOM 1622 O O . ALA A 1 227 ? 10.238 -6.033 -12.217 1.00 92.81 227 ALA A O 1
ATOM 1623 N N . ASN A 1 228 ? 10.332 -7.771 -13.634 1.00 96.19 228 ASN A N 1
ATOM 1624 C CA . ASN A 1 228 ? 8.944 -8.200 -13.472 1.00 96.19 228 ASN A CA 1
ATOM 1625 C C . ASN A 1 228 ? 8.599 -8.515 -12.011 1.00 96.19 228 ASN A C 1
ATOM 1627 O O . ASN A 1 228 ? 7.587 -8.033 -11.509 1.00 96.19 228 ASN A O 1
ATOM 1631 N N . TRP A 1 229 ? 9.462 -9.252 -11.307 1.00 95.38 229 TRP A N 1
ATOM 1632 C CA . TRP A 1 229 ? 9.268 -9.577 -9.894 1.00 95.38 229 TRP A CA 1
ATOM 1633 C C . TRP A 1 229 ? 9.348 -8.341 -9.006 1.00 95.38 229 TRP A C 1
ATOM 1635 O O . TRP A 1 229 ? 8.474 -8.144 -8.166 1.00 95.38 229 TRP A O 1
ATOM 1645 N N . PHE A 1 230 ? 10.351 -7.486 -9.222 1.00 93.62 230 PHE A N 1
ATOM 1646 C CA . PHE A 1 230 ? 10.504 -6.241 -8.468 1.00 93.62 230 PHE A CA 1
ATOM 1647 C C . PHE A 1 230 ? 9.231 -5.381 -8.537 1.00 93.62 230 PHE A C 1
ATOM 1649 O O . PHE A 1 230 ? 8.656 -5.013 -7.511 1.00 93.62 230 PHE A O 1
ATOM 1656 N N . PHE A 1 231 ? 8.749 -5.118 -9.752 1.00 95.62 231 PHE A N 1
ATOM 1657 C CA . PHE A 1 231 ? 7.579 -4.275 -9.977 1.00 95.62 231 PHE A CA 1
ATOM 1658 C C . PHE A 1 231 ? 6.267 -4.950 -9.551 1.00 95.62 231 PHE A C 1
ATOM 1660 O O . PHE A 1 231 ? 5.397 -4.289 -8.989 1.00 95.62 231 PHE A O 1
ATOM 1667 N N . ALA A 1 232 ? 6.134 -6.270 -9.717 1.00 96.75 232 ALA A N 1
ATOM 1668 C CA . ALA A 1 232 ? 4.980 -7.013 -9.211 1.00 96.75 232 ALA A CA 1
ATOM 1669 C C . ALA A 1 232 ? 4.873 -6.947 -7.678 1.00 96.75 232 ALA A C 1
ATOM 1671 O O . ALA A 1 232 ? 3.791 -6.689 -7.152 1.00 96.75 232 ALA A O 1
ATOM 1672 N N . ILE A 1 233 ? 5.989 -7.134 -6.960 1.00 94.44 233 ILE A N 1
ATOM 1673 C CA . ILE A 1 233 ? 6.034 -7.048 -5.492 1.00 94.44 233 ILE A CA 1
ATOM 1674 C C . ILE A 1 233 ? 5.703 -5.621 -5.030 1.00 94.44 233 ILE A C 1
ATOM 1676 O O . ILE A 1 233 ? 4.947 -5.457 -4.073 1.00 94.44 233 ILE A O 1
ATOM 1680 N N . SER A 1 234 ? 6.206 -4.598 -5.734 1.00 93.56 234 SER A N 1
ATOM 1681 C CA . SER A 1 234 ? 5.889 -3.188 -5.459 1.00 93.56 234 SER A CA 1
ATOM 1682 C C . SER A 1 234 ? 4.398 -2.899 -5.578 1.00 93.56 234 SER A C 1
ATOM 1684 O O . SER A 1 234 ? 3.778 -2.486 -4.599 1.00 93.56 234 SER A O 1
ATOM 1686 N N . ALA A 1 235 ? 3.798 -3.188 -6.736 1.00 96.62 235 ALA A N 1
ATOM 1687 C CA . ALA A 1 235 ? 2.371 -2.967 -6.954 1.00 96.62 235 ALA A CA 1
ATOM 1688 C C . ALA A 1 235 ? 1.503 -3.779 -5.976 1.00 96.62 235 ALA A C 1
ATOM 1690 O O . ALA A 1 235 ? 0.462 -3.305 -5.519 1.00 96.62 235 ALA A O 1
ATOM 1691 N N . PHE A 1 236 ? 1.932 -4.997 -5.622 1.00 96.88 236 PHE A N 1
ATOM 1692 C CA . PHE A 1 236 ? 1.233 -5.830 -4.647 1.00 96.88 236 PHE A CA 1
ATOM 1693 C C . PHE A 1 236 ? 1.246 -5.225 -3.233 1.00 96.88 236 PHE A C 1
ATOM 1695 O O . PHE A 1 236 ? 0.245 -5.320 -2.520 1.00 96.88 236 PHE A O 1
ATOM 1702 N N . GLY A 1 237 ? 2.332 -4.560 -2.834 1.00 93.81 237 GLY A N 1
ATOM 1703 C CA . GLY A 1 237 ? 2.404 -3.836 -1.564 1.00 93.81 237 GLY A CA 1
ATOM 1704 C C . GLY A 1 237 ? 1.368 -2.715 -1.462 1.00 93.81 237 GLY A C 1
ATOM 1705 O O . GLY A 1 237 ? 0.608 -2.653 -0.491 1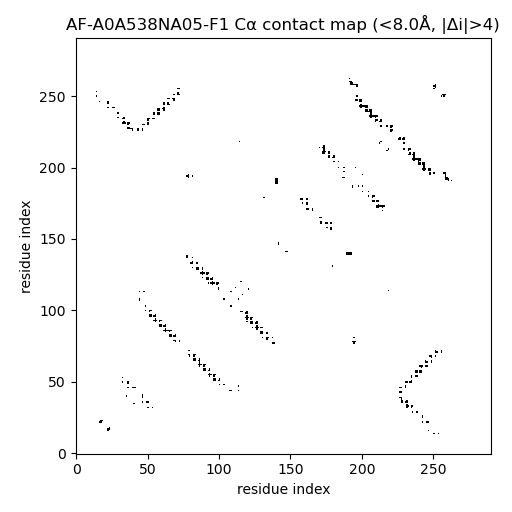.00 93.81 237 GLY A O 1
ATOM 1706 N N . ASP A 1 238 ? 1.265 -1.885 -2.500 1.00 96.56 238 ASP A N 1
ATOM 1707 C CA . ASP A 1 238 ? 0.281 -0.795 -2.562 1.00 96.56 238 ASP A CA 1
ATOM 1708 C C . ASP A 1 238 ? -1.159 -1.343 -2.635 1.00 96.56 238 ASP A C 1
ATOM 1710 O O . ASP A 1 238 ? -2.081 -0.843 -1.979 1.00 96.56 238 ASP A O 1
ATOM 1714 N N . ALA A 1 239 ? -1.357 -2.454 -3.352 1.00 97.19 239 ALA A N 1
ATOM 1715 C CA . ALA A 1 239 ? -2.625 -3.176 -3.384 1.00 97.19 239 ALA A CA 1
ATOM 1716 C C . ALA A 1 239 ? -3.047 -3.699 -2.000 1.00 97.19 239 ALA A C 1
ATOM 1718 O O . ALA A 1 239 ? -4.223 -3.607 -1.640 1.00 97.19 239 ALA A O 1
ATOM 1719 N N . CYS A 1 240 ? -2.111 -4.221 -1.203 1.00 95.06 240 CYS A N 1
ATOM 1720 C CA . CYS A 1 240 ? -2.368 -4.675 0.165 1.00 95.06 240 CYS A CA 1
ATOM 1721 C C . CYS A 1 240 ? -2.894 -3.537 1.052 1.00 95.06 240 CYS A C 1
ATOM 1723 O O . CYS A 1 240 ? -3.880 -3.718 1.775 1.00 95.06 240 CYS A O 1
ATOM 1725 N N . LEU A 1 241 ? -2.295 -2.344 0.949 1.00 94.19 241 LEU A N 1
ATOM 1726 C CA . LEU A 1 241 ? -2.776 -1.136 1.626 1.00 94.19 241 LEU A CA 1
ATOM 1727 C C . LEU A 1 241 ? -4.201 -0.785 1.181 1.00 94.19 241 LEU A C 1
ATOM 1729 O O . LEU A 1 241 ? -5.106 -0.665 2.013 1.00 94.19 241 LEU A O 1
ATOM 1733 N N . MET A 1 242 ? -4.437 -0.699 -0.127 1.00 97.69 242 MET A N 1
ATOM 1734 C CA . MET A 1 242 ? -5.766 -0.426 -0.668 1.00 97.69 242 MET A CA 1
ATOM 1735 C C . MET A 1 242 ? -6.814 -1.431 -0.160 1.00 97.69 242 MET A C 1
ATOM 1737 O O . MET A 1 242 ? -7.873 -1.023 0.327 1.00 97.69 242 MET A O 1
ATOM 1741 N N . LEU A 1 243 ? -6.533 -2.735 -0.236 1.00 95.75 243 LEU A N 1
ATOM 1742 C CA . LEU A 1 243 ? -7.444 -3.790 0.213 1.00 95.75 243 LEU A CA 1
ATOM 1743 C C . LEU A 1 243 ? -7.720 -3.698 1.717 1.00 95.75 243 LEU A C 1
ATOM 1745 O O . LEU A 1 243 ? -8.874 -3.834 2.127 1.00 95.75 243 LEU A O 1
ATOM 1749 N N . ALA A 1 244 ? -6.707 -3.394 2.533 1.00 93.75 244 ALA A N 1
ATOM 1750 C CA . ALA A 1 244 ? -6.880 -3.154 3.963 1.00 93.75 244 ALA A CA 1
ATOM 1751 C C . ALA A 1 244 ? -7.867 -2.008 4.233 1.00 93.75 244 ALA A C 1
ATOM 1753 O O . ALA A 1 244 ? -8.787 -2.154 5.044 1.00 93.75 244 ALA A O 1
ATOM 1754 N N . ALA A 1 245 ? -7.735 -0.889 3.514 1.00 95.94 245 ALA A N 1
ATOM 1755 C CA . ALA A 1 245 ? -8.660 0.234 3.625 1.00 95.94 245 ALA A CA 1
ATOM 1756 C C . ALA A 1 245 ? -10.082 -0.149 3.174 1.00 95.94 245 ALA A C 1
ATOM 1758 O O . ALA A 1 245 ? -11.059 0.192 3.846 1.00 95.94 245 ALA A O 1
ATOM 1759 N N . VAL A 1 246 ? -10.224 -0.876 2.060 1.00 95.94 246 VAL A N 1
ATOM 1760 C CA . VAL A 1 246 ? -11.532 -1.310 1.534 1.00 95.94 246 VAL A CA 1
ATOM 1761 C C . VAL A 1 246 ? -12.236 -2.241 2.519 1.00 95.94 246 VAL A C 1
ATOM 1763 O O . VAL A 1 246 ? -13.400 -2.003 2.854 1.00 95.94 246 VAL A O 1
ATOM 1766 N N . VAL A 1 247 ? -11.525 -3.246 3.037 1.00 93.81 247 VAL A N 1
ATOM 1767 C CA . VAL A 1 247 ? -12.038 -4.173 4.053 1.00 93.81 247 VAL A CA 1
ATOM 1768 C C . VAL A 1 247 ? -12.442 -3.424 5.317 1.00 93.81 247 VAL A C 1
ATOM 1770 O O . VAL A 1 247 ? -13.561 -3.616 5.801 1.00 93.81 247 VAL A O 1
ATOM 1773 N N . GLN A 1 248 ? -11.599 -2.508 5.806 1.00 93.56 248 GLN A N 1
ATOM 1774 C CA . GLN A 1 248 ? -11.942 -1.704 6.974 1.00 93.56 248 GLN A CA 1
ATOM 1775 C C . GLN A 1 248 ? -13.223 -0.904 6.745 1.00 93.56 248 GLN A C 1
ATOM 1777 O O . GLN A 1 248 ? -14.114 -0.906 7.592 1.00 93.56 248 GLN A O 1
ATOM 1782 N N . ARG A 1 249 ? -13.331 -0.201 5.614 1.00 95.00 249 ARG A N 1
ATOM 1783 C CA . ARG A 1 249 ? -14.507 0.621 5.311 1.00 95.00 249 ARG A CA 1
ATOM 1784 C C . ARG A 1 249 ? -15.779 -0.211 5.326 1.00 95.00 249 ARG A C 1
ATOM 1786 O O . ARG A 1 249 ? -16.796 0.258 5.831 1.00 95.00 249 ARG A O 1
ATOM 1793 N N . ARG A 1 250 ? -15.731 -1.420 4.767 1.00 92.19 250 ARG A N 1
ATOM 1794 C CA . ARG A 1 250 ? -16.875 -2.333 4.763 1.00 92.19 250 ARG A CA 1
ATOM 1795 C C . ARG A 1 250 ? -17.261 -2.766 6.169 1.00 92.19 250 ARG A C 1
ATOM 1797 O O . ARG A 1 250 ? -18.437 -2.711 6.503 1.00 92.19 250 ARG A O 1
ATOM 1804 N N . GLN A 1 251 ? -16.287 -3.109 7.004 1.00 90.06 251 GLN A N 1
ATOM 1805 C CA . GLN A 1 251 ? -16.548 -3.517 8.384 1.00 90.06 251 GLN A CA 1
ATOM 1806 C C . GLN A 1 251 ? -17.094 -2.372 9.240 1.00 90.06 251 GLN A C 1
ATOM 1808 O O . GLN A 1 251 ? -18.088 -2.566 9.927 1.00 90.06 251 GLN A O 1
ATOM 1813 N N . VAL A 1 252 ? -16.518 -1.171 9.136 1.00 90.31 252 VAL A N 1
ATOM 1814 C CA . VAL A 1 252 ? -17.017 0.025 9.842 1.00 90.31 252 VAL A CA 1
ATOM 1815 C C . VAL A 1 252 ? -18.406 0.422 9.343 1.00 90.31 252 VAL A C 1
ATOM 1817 O O . VAL A 1 252 ? -19.237 0.857 10.130 1.00 90.31 252 VAL A O 1
ATOM 1820 N N . GLY A 1 253 ? -18.671 0.278 8.042 1.00 88.81 253 GLY A N 1
ATOM 1821 C CA . GLY A 1 253 ? -19.987 0.553 7.468 1.00 88.81 253 GLY A CA 1
ATOM 1822 C C . GLY A 1 253 ? -21.060 -0.455 7.889 1.00 88.81 253 GLY A C 1
ATOM 1823 O O . GLY A 1 253 ? -22.212 -0.067 8.044 1.00 88.81 253 GLY A O 1
ATOM 1824 N N . ALA A 1 254 ? -20.692 -1.726 8.074 1.00 87.19 254 ALA A N 1
ATOM 1825 C CA . ALA A 1 254 ? -21.604 -2.770 8.541 1.00 87.19 254 ALA A CA 1
ATOM 1826 C C . ALA A 1 254 ? -21.881 -2.662 10.048 1.00 87.19 254 ALA A C 1
ATOM 1828 O O . ALA A 1 254 ? -23.012 -2.856 10.483 1.00 87.19 254 ALA A O 1
ATOM 1829 N N . ASP A 1 255 ? -20.849 -2.349 10.833 1.00 84.56 255 ASP A N 1
ATOM 1830 C CA . ASP A 1 255 ? -20.951 -2.124 12.269 1.00 84.56 255 ASP A CA 1
ATOM 1831 C C . ASP A 1 255 ? -19.881 -1.108 12.734 1.00 84.56 255 ASP A C 1
ATOM 1833 O O . ASP A 1 255 ? -18.692 -1.440 12.854 1.00 84.56 255 ASP A O 1
ATOM 1837 N N . PRO A 1 256 ? -20.288 0.138 13.045 1.00 77.94 256 PRO A N 1
ATOM 1838 C CA . PRO A 1 256 ? -19.395 1.165 13.583 1.00 77.94 256 PRO A CA 1
ATOM 1839 C C . PRO A 1 256 ? -18.752 0.786 14.927 1.00 77.94 256 PRO A C 1
ATOM 1841 O O . PRO A 1 256 ? -17.741 1.371 15.315 1.00 77.94 256 PRO A O 1
ATOM 1844 N N . GLY A 1 257 ? -19.322 -0.188 15.645 1.00 76.38 257 GLY A N 1
ATOM 1845 C CA . GLY A 1 257 ? -18.807 -0.721 16.902 1.00 76.38 257 GLY A CA 1
ATOM 1846 C C . GLY A 1 257 ? -17.643 -1.700 16.741 1.00 76.38 257 GLY A C 1
ATOM 1847 O O . GLY A 1 257 ? -16.984 -1.996 17.732 1.00 76.38 257 GLY A O 1
ATOM 1848 N N . THR A 1 258 ? -17.323 -2.149 15.522 1.00 79.25 258 THR A N 1
ATOM 1849 C CA . THR A 1 258 ? -16.275 -3.160 15.249 1.00 79.25 258 THR A CA 1
ATOM 1850 C C . THR A 1 258 ? -14.885 -2.815 15.785 1.00 79.25 258 THR A C 1
ATOM 1852 O O . THR A 1 258 ? -14.083 -3.714 16.040 1.00 79.25 258 THR A O 1
ATOM 1855 N N . LEU A 1 259 ? -14.584 -1.528 15.969 1.00 76.50 259 LEU A N 1
ATOM 1856 C CA . LEU A 1 259 ? -13.312 -1.049 16.522 1.00 76.50 259 LEU A CA 1
ATOM 1857 C C . LEU A 1 259 ? -13.293 -0.978 18.058 1.00 76.50 259 LEU A C 1
ATOM 1859 O O . LEU A 1 259 ? -12.228 -0.855 18.667 1.00 76.50 259 LEU A O 1
ATOM 1863 N N . ARG A 1 260 ? -14.455 -1.086 18.709 1.00 70.50 260 ARG A N 1
ATOM 1864 C CA . ARG A 1 260 ? -14.576 -1.139 20.167 1.00 70.50 260 ARG A CA 1
ATOM 1865 C C . ARG A 1 260 ? -14.456 -2.591 20.617 1.00 70.50 260 ARG A C 1
ATOM 1867 O O . ARG A 1 260 ? -15.441 -3.321 20.650 1.00 70.50 260 ARG A O 1
ATOM 1874 N N . ARG A 1 261 ? -13.254 -3.017 21.013 1.00 62.72 261 ARG A N 1
ATOM 1875 C CA . ARG A 1 261 ? -13.137 -4.228 21.835 1.00 62.72 261 ARG A CA 1
ATOM 1876 C C . ARG A 1 261 ? -13.662 -3.899 23.230 1.00 62.72 261 ARG A C 1
ATOM 1878 O O . ARG A 1 261 ? -13.226 -2.925 23.844 1.00 62.72 261 ARG A O 1
ATOM 1885 N N . THR A 1 262 ? -14.607 -4.696 23.722 1.00 52.53 262 THR A N 1
ATOM 1886 C CA . THR A 1 262 ? -14.963 -4.711 25.144 1.00 52.53 262 THR A CA 1
ATOM 1887 C C . THR A 1 262 ? -13.670 -4.946 25.927 1.00 52.53 262 THR A C 1
ATOM 1889 O O . THR A 1 262 ? -12.906 -5.826 25.516 1.00 52.53 262 THR A O 1
ATOM 1892 N N . PRO A 1 263 ? -13.372 -4.176 26.992 1.00 51.00 263 PRO A N 1
ATOM 1893 C CA . PRO A 1 263 ? -12.186 -4.418 27.799 1.00 51.00 263 PRO A CA 1
ATOM 1894 C C . PRO A 1 263 ? -12.174 -5.890 28.202 1.00 51.00 263 PRO A C 1
ATOM 1896 O O . PRO A 1 263 ? -13.108 -6.357 28.857 1.00 51.00 263 PRO A O 1
ATOM 1899 N N . ALA A 1 264 ? -11.159 -6.639 27.767 1.00 47.50 264 ALA A N 1
ATOM 1900 C CA . ALA A 1 264 ? -10.926 -7.946 28.354 1.00 47.50 264 ALA A CA 1
ATOM 1901 C C . ALA A 1 264 ? -10.723 -7.713 29.862 1.00 47.50 264 ALA A C 1
ATOM 1903 O O . ALA A 1 264 ? -10.059 -6.729 30.217 1.00 47.50 264 ALA A O 1
ATOM 1904 N N . PRO A 1 265 ? -11.307 -8.543 30.749 1.00 45.19 265 PRO A N 1
ATOM 1905 C CA . PRO A 1 265 ? -11.033 -8.440 32.176 1.00 45.19 265 PRO A CA 1
ATOM 1906 C C . PRO A 1 265 ? -9.520 -8.417 32.336 1.00 45.19 265 PRO A C 1
ATOM 1908 O O . PRO A 1 265 ? -8.840 -9.248 31.734 1.00 45.19 265 PRO A O 1
ATOM 1911 N N . ALA A 1 266 ? -9.016 -7.391 33.028 1.00 46.75 266 ALA A N 1
ATOM 1912 C CA . ALA A 1 266 ? -7.598 -7.104 33.139 1.00 46.75 266 ALA A CA 1
ATOM 1913 C C . ALA A 1 266 ? -6.860 -8.392 33.501 1.00 46.75 266 ALA A C 1
ATOM 1915 O O . ALA A 1 266 ? -6.891 -8.830 34.650 1.00 46.75 266 ALA A O 1
ATOM 1916 N N . VAL A 1 267 ? -6.220 -9.017 32.511 1.00 47.16 267 VAL A N 1
ATOM 1917 C CA . VAL A 1 267 ? -5.256 -10.073 32.774 1.00 47.16 267 VAL A CA 1
ATOM 1918 C C . VAL A 1 267 ? -4.152 -9.328 33.490 1.00 47.16 267 VAL A C 1
ATOM 1920 O O . VAL A 1 267 ? -3.410 -8.584 32.846 1.00 47.16 267 VAL A O 1
ATOM 1923 N N . GLN A 1 268 ? -4.137 -9.424 34.823 1.00 45.22 268 GLN A N 1
ATOM 1924 C CA . GLN A 1 268 ? -3.048 -8.953 35.662 1.00 45.22 268 GLN A CA 1
ATOM 1925 C C . GLN A 1 268 ? -1.787 -9.517 35.028 1.00 45.22 268 GLN A C 1
ATOM 1927 O O . GLN A 1 268 ? -1.488 -10.701 35.156 1.00 45.22 268 GLN A O 1
ATOM 1932 N N . HIS A 1 269 ? -1.099 -8.684 34.251 1.00 47.62 269 HIS A N 1
ATOM 1933 C CA . HIS A 1 269 ? 0.232 -8.998 33.791 1.00 47.62 269 HIS A CA 1
ATOM 1934 C C . HIS A 1 269 ? 1.030 -9.027 35.081 1.00 47.62 269 HIS A C 1
ATOM 1936 O O . HIS A 1 269 ? 1.357 -7.973 35.630 1.00 47.62 269 HIS A O 1
ATOM 1942 N N . ALA A 1 270 ? 1.214 -10.238 35.616 1.00 46.22 270 ALA A N 1
ATOM 1943 C CA . ALA A 1 270 ? 2.164 -10.519 36.667 1.00 46.22 270 ALA A CA 1
ATOM 1944 C C . ALA A 1 270 ? 3.426 -9.783 36.247 1.00 46.22 270 ALA A C 1
ATOM 1946 O O . ALA A 1 270 ? 3.951 -10.031 35.160 1.00 46.22 270 ALA A O 1
ATOM 1947 N N . ALA A 1 271 ? 3.775 -8.761 37.025 1.00 45.12 271 ALA A N 1
ATOM 1948 C CA . ALA A 1 271 ? 4.860 -7.862 36.719 1.00 45.12 271 ALA A CA 1
ATOM 1949 C C . ALA A 1 271 ? 6.103 -8.722 36.523 1.00 45.12 271 ALA A C 1
ATOM 1951 O O . ALA A 1 271 ? 6.696 -9.161 37.502 1.00 45.12 271 ALA A O 1
ATOM 1952 N N . LEU A 1 272 ? 6.464 -8.998 35.270 1.00 48.03 272 LEU A N 1
ATOM 1953 C CA . LEU A 1 272 ? 7.786 -9.490 34.945 1.00 48.03 272 LEU A CA 1
ATOM 1954 C C . LEU A 1 272 ? 8.711 -8.384 35.449 1.00 48.03 272 LEU A C 1
ATOM 1956 O O . LEU A 1 272 ? 8.637 -7.260 34.935 1.00 48.03 272 LEU A O 1
ATOM 1960 N N . PRO A 1 273 ? 9.480 -8.626 36.524 1.00 48.41 273 PRO A N 1
ATOM 1961 C CA . PRO A 1 273 ? 10.393 -7.620 37.013 1.00 48.41 273 PRO A CA 1
ATOM 1962 C C . PRO A 1 273 ? 11.349 -7.347 35.861 1.00 48.41 273 PRO A C 1
ATOM 1964 O O . PRO A 1 273 ? 12.019 -8.262 35.389 1.00 48.41 273 PRO A O 1
ATOM 1967 N N . CYS A 1 274 ? 11.366 -6.105 35.369 1.00 52.03 274 CYS A N 1
ATOM 1968 C CA . CYS A 1 274 ? 12.412 -5.646 34.469 1.00 52.03 274 CYS A CA 1
ATOM 1969 C C . CYS A 1 274 ? 13.737 -6.070 35.103 1.00 52.03 274 CYS A C 1
ATOM 1971 O O . CYS A 1 274 ? 14.048 -5.625 36.211 1.00 52.03 274 CYS A O 1
ATOM 1973 N N . ALA A 1 275 ? 14.415 -7.019 34.457 1.00 51.94 275 ALA A N 1
ATOM 1974 C CA . ALA A 1 275 ? 15.615 -7.649 34.967 1.00 51.94 275 ALA A CA 1
ATOM 1975 C C . ALA A 1 275 ? 16.616 -6.554 35.341 1.00 51.94 275 ALA A C 1
ATOM 1977 O O . ALA A 1 275 ? 16.979 -5.708 34.529 1.00 51.94 275 ALA A O 1
ATOM 1978 N N . GLY A 1 276 ? 16.943 -6.532 36.625 1.00 51.25 276 GLY A N 1
ATOM 1979 C CA . GLY A 1 276 ? 17.641 -5.439 37.290 1.00 51.25 276 GLY A CA 1
ATOM 1980 C C . GLY A 1 276 ? 17.320 -5.417 38.780 1.00 51.25 276 GLY A C 1
ATOM 1981 O O . GLY A 1 276 ? 17.253 -4.355 39.388 1.00 51.25 276 GLY A O 1
ATOM 1982 N N . ARG A 1 277 ? 17.047 -6.585 39.377 1.00 46.25 277 ARG A N 1
ATOM 1983 C CA . ARG A 1 277 ? 17.129 -6.729 40.826 1.00 46.25 277 ARG A CA 1
ATOM 1984 C C . ARG A 1 277 ? 18.558 -7.159 41.094 1.00 46.25 277 ARG A C 1
ATOM 1986 O O . ARG A 1 277 ? 18.874 -8.342 41.013 1.00 46.25 277 ARG A O 1
ATOM 1993 N N . GLU A 1 278 ? 19.417 -6.172 41.317 1.00 49.91 278 GLU A N 1
ATOM 1994 C CA . GLU A 1 278 ? 20.697 -6.401 41.968 1.00 49.91 278 GLU A CA 1
ATOM 1995 C C . GLU A 1 278 ? 20.417 -7.228 43.225 1.00 49.91 278 GLU A C 1
ATOM 1997 O O . GLU A 1 278 ? 19.628 -6.841 44.094 1.00 49.91 278 GLU A O 1
ATOM 2002 N N . LEU A 1 279 ? 20.974 -8.436 43.255 1.00 50.09 279 LEU A N 1
ATOM 2003 C CA . LEU A 1 279 ? 20.970 -9.297 44.425 1.00 50.09 279 LEU A CA 1
ATOM 2004 C C . LEU A 1 279 ? 21.708 -8.545 45.531 1.00 50.09 279 LEU A C 1
ATOM 2006 O O . LEU A 1 279 ? 22.935 -8.487 45.550 1.00 50.09 279 LEU A O 1
ATOM 2010 N N . HIS A 1 280 ? 20.942 -7.935 46.433 1.00 51.44 280 HIS A N 1
ATOM 2011 C CA . HIS A 1 280 ? 21.484 -7.284 47.613 1.00 51.44 280 HIS A CA 1
ATOM 2012 C C . HIS A 1 280 ? 22.232 -8.352 48.446 1.00 51.44 280 HIS A C 1
ATOM 2014 O O . HIS A 1 280 ? 21.610 -9.348 48.822 1.00 51.44 280 HIS A O 1
ATOM 2020 N N . PRO A 1 281 ? 23.534 -8.190 48.769 1.00 54.09 281 PRO A N 1
ATOM 2021 C CA . PRO A 1 281 ? 24.360 -9.237 49.399 1.00 54.09 281 PR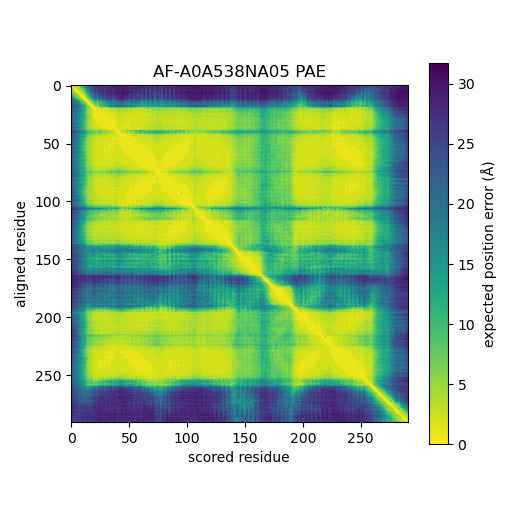O A CA 1
ATOM 2022 C C . PRO A 1 281 ? 24.046 -9.544 50.876 1.00 54.09 281 PRO A C 1
ATOM 2024 O O . PRO A 1 281 ? 24.919 -10.007 51.608 1.00 54.09 281 PRO A O 1
ATOM 2027 N N . ALA A 1 282 ? 22.839 -9.248 51.357 1.00 55.84 282 ALA A N 1
ATOM 2028 C CA . ALA A 1 282 ? 22.520 -9.277 52.782 1.00 55.84 282 ALA A CA 1
ATOM 2029 C C . ALA A 1 282 ? 22.068 -10.653 53.307 1.00 55.84 282 ALA A C 1
ATOM 2031 O O . ALA A 1 282 ? 22.030 -10.837 54.519 1.00 55.84 282 ALA A O 1
ATOM 2032 N N . ASP A 1 283 ? 21.794 -11.635 52.439 1.00 50.31 283 ASP A N 1
ATOM 2033 C CA . ASP A 1 283 ? 21.166 -12.907 52.847 1.00 50.31 283 ASP A CA 1
ATOM 2034 C C . ASP A 1 283 ? 22.146 -14.088 53.012 1.00 50.31 283 ASP A C 1
ATOM 2036 O O . ASP A 1 283 ? 21.807 -15.260 52.860 1.00 50.31 283 ASP A O 1
ATOM 2040 N N . ARG A 1 284 ? 23.411 -13.791 53.337 1.00 55.41 284 ARG A N 1
ATOM 2041 C CA . ARG A 1 284 ? 24.376 -14.787 53.832 1.00 55.41 284 ARG A CA 1
ATOM 2042 C C . ARG A 1 284 ? 24.620 -14.566 55.316 1.00 55.41 284 ARG A C 1
ATOM 2044 O O . ARG A 1 284 ? 25.668 -14.035 55.674 1.00 55.41 284 ARG A O 1
ATOM 2051 N N . ARG A 1 285 ? 23.711 -14.985 56.198 1.00 57.75 285 ARG A N 1
ATOM 2052 C CA . ARG A 1 285 ? 24.079 -15.282 57.594 1.00 57.75 285 ARG A CA 1
ATOM 2053 C C . ARG A 1 285 ? 23.026 -16.134 58.301 1.00 57.75 285 ARG A C 1
ATOM 2055 O O . ARG A 1 285 ? 21.855 -15.796 58.321 1.00 57.75 285 ARG A O 1
ATOM 2062 N N . ALA A 1 286 ? 23.548 -17.152 58.985 1.00 55.94 286 ALA A N 1
ATOM 2063 C CA . ALA A 1 286 ? 22.953 -17.889 60.100 1.00 55.94 286 ALA A CA 1
ATOM 2064 C C . ALA A 1 286 ? 22.077 -19.114 59.778 1.00 55.94 286 ALA A C 1
ATOM 2066 O O . ALA A 1 286 ? 20.902 -19.168 60.117 1.00 55.94 286 ALA A O 1
ATOM 2067 N N . VAL A 1 287 ? 22.726 -20.185 59.312 1.00 56.94 287 VAL A N 1
ATOM 2068 C CA . VAL A 1 287 ? 22.389 -21.538 59.783 1.00 56.94 287 VAL A CA 1
ATOM 2069 C C . VAL A 1 287 ? 23.455 -21.927 60.810 1.00 56.94 287 VAL A C 1
ATOM 2071 O O . VAL A 1 287 ? 24.588 -22.237 60.449 1.00 56.94 287 VAL A O 1
ATOM 2074 N N . ARG A 1 288 ? 23.125 -21.837 62.105 1.00 56.28 288 ARG A N 1
ATOM 2075 C CA . ARG A 1 288 ? 23.867 -22.529 63.172 1.00 56.28 288 ARG A CA 1
ATOM 2076 C C . ARG A 1 288 ? 23.089 -23.798 63.526 1.00 56.28 288 ARG A C 1
ATOM 2078 O O . ARG A 1 288 ? 21.908 -23.666 63.843 1.00 56.28 288 ARG A O 1
ATOM 2085 N N . PRO A 1 289 ? 23.713 -24.985 63.544 1.00 61.59 289 PRO A N 1
ATOM 2086 C CA . PRO A 1 289 ? 23.121 -26.143 64.191 1.00 61.59 289 PRO A CA 1
ATOM 2087 C C . PRO A 1 289 ? 23.289 -25.996 65.711 1.00 61.59 289 PRO A C 1
ATOM 2089 O O . PRO A 1 289 ? 24.325 -25.520 66.184 1.00 61.59 289 PRO A O 1
ATOM 2092 N N . ARG A 1 290 ? 22.272 -26.383 66.482 1.00 52.53 290 ARG A N 1
ATOM 2093 C CA . ARG A 1 290 ? 22.419 -26.679 67.913 1.00 52.53 290 ARG A CA 1
ATOM 2094 C C . ARG A 1 290 ? 22.169 -28.180 68.124 1.00 52.53 290 ARG A C 1
ATOM 2096 O O . ARG A 1 290 ? 21.227 -28.677 67.504 1.00 52.53 290 ARG A O 1
ATOM 2103 N N . PRO A 1 291 ? 22.995 -28.872 68.928 1.00 68.56 291 PRO A N 1
ATOM 2104 C CA . PRO A 1 291 ? 22.631 -30.148 69.536 1.00 68.56 291 PRO A CA 1
ATOM 2105 C C . PRO A 1 291 ? 21.570 -29.962 70.629 1.00 68.56 291 PRO A C 1
ATOM 2107 O O . PRO A 1 291 ? 21.476 -28.836 71.180 1.00 68.56 291 PRO A O 1
#

Radius of gyration: 24.13 Å; Cα contacts (8 Å, |Δi|>4): 305; chains: 1; bounding box: 66×43×93 Å

Secondary structure (DSSP, 8-state):
---SSSTT--------GGG-HHHHHHHHHHHHHHHHHHHT-S-HHHHHHHHHHHHHHHHHHHHHHHHHHHHHSPTT-THHHHHHHHHHHHHHHHHHHHHHHHHTSSS---HHHHT--HHHHHHHHHHHHHHHHHHHTSPP----HHHHHHHHHHHHHHHHHHHHT-SSTTTTHHHHHHHHHHHHHHHHHH-SS-SS-HHHHHHHTHHHHHHHHHHTTHHHHHHTT-HHHHHHHHHHHHHHHHHHHHHHHHHHHH-GGGG-PPPPP---------S-----TT---------

Foldseek 3Di:
DPDPPPVPPPPPPPPDPVPDVVLVVLVVLLCVLLVVLLVPPDDLLVSLLSLLVLLLVLLQLLLVLLVLLLVLADPPPLLNLLSNLRSQLSVLLSVQSVVLCVVSVDDDDDVVCSLGDPSNLVSNVSSLVSNVVSLLPRDFPPPDPVVNVVVVVVVVVLVVVLVVVDDDDLLSQQSSLVSVLVSLVVCVVGGQQDSFAPVLSVLLSLQSVLSNVCSPCVVVCVVVVVSSVNSSSSSSSSSSSSSSSVVRSVVCVSPVCNRRRDPDPPPPPPPPPPPDPDPDPPPPDDDDDDD